Protein AF-0000000087742051 (afdb_homodimer)

Radius of gyration: 23.01 Å; Cα contacts (8 Å, |Δi|>4): 411; chains: 2; bounding box: 34×70×48 Å

Organism: Butyrivibrio fibrisolvens (NCBI:txid831)

Solvent-accessible surface area (backbone atoms only — not comparable to full-atom values): 15550 Å² total; per-residue (Å²): 86,52,38,56,31,61,52,48,47,50,52,49,49,54,50,45,41,68,74,34,57,87,75,46,80,50,36,55,64,55,49,16,54,35,46,51,50,59,46,66,60,43,48,52,50,51,48,33,36,35,75,62,56,54,32,41,73,48,78,90,86,53,28,67,42,73,65,62,61,45,73,76,38,29,48,37,57,53,39,50,38,69,44,60,39,71,93,72,37,51,64,37,70,63,64,69,38,22,69,86,31,76,56,33,62,39,45,59,78,65,39,49,65,57,53,48,50,25,49,46,37,26,47,53,48,26,56,73,39,31,48,38,55,52,51,55,46,48,51,53,51,52,56,67,73,98,84,52,39,56,30,61,53,48,48,49,54,48,49,54,50,46,41,68,73,34,58,88,76,46,80,50,36,57,63,56,50,16,55,35,48,49,52,57,45,67,59,44,47,52,50,50,49,34,35,33,74,62,58,52,31,42,72,47,79,90,85,53,27,67,43,71,65,62,61,44,75,78,37,28,48,38,57,52,39,51,40,67,43,60,40,71,94,73,36,51,64,37,69,64,63,70,38,22,68,88,31,76,57,32,62,39,45,58,78,64,40,50,64,59,53,49,50,25,49,47,37,25,47,55,47,26,56,73,38,30,49,38,54,51,51,55,47,48,52,52,51,51,55,67,73,100

pLDDT: mean 89.53, std 8.47, range [53.12, 98.06]

Nearest PDB structures (foldseek):
  1ylf-assembly1_C  TM=9.253E-01  e=7.939E-10  Bacillus cereus ATCC 14579
  1ylf-assembly1_B  TM=9.065E-01  e=2.028E-09  Bacillus cereus ATCC 14579
  1xd7-assembly1_A-2  TM=8.866E-01  e=3.241E-09  Bacillus subtilis subsp. subtilis str. 168
  2y75-assembly1_E  TM=7.550E-01  e=2.079E-07  Bacillus subtilis
  4chu-assembly1_B  TM=8.657E-01  e=1.928E-06  Escherichia coli K-12

Secondary structure (DSSP, 8-state):
-PBPHHHHHHHHHHHHHHHHTTTS---HHHHHHHHTS-HHHHHHHHHHHHHTTSEEE-TTT--EEESS-GGG-BHHHHHHHHSPPGGG-SBPPPS---TTSHHHHHHHHHHHHHHHHHHHHHHHHHTT-BHHHHHHHHHHHHHHH-/-PBPTHHHHHHHHHHHHHHHTTTS---HHHHHHHHTS-HHHHHHHHHHHHHTTSEEE-TTT--EEESS-GGG-BHHHHHHHHSPPGGG-SBPPPS---TTSHHHHHHHHHHHHHHHHHHHHHHHHHTT-BHHHHHHHHHHHHHHH-

Structure (mmCIF, N/CA/C/O backbone):
data_AF-0000000087742051-model_v1
#
loop_
_entity.id
_entity.type
_entity.pdbx_description
1 polymer 'Rrf2 family transcriptional regulator'
#
loop_
_atom_site.group_PDB
_atom_site.id
_atom_site.type_symbol
_atom_site.label_atom_id
_atom_site.label_alt_id
_atom_site.label_comp_id
_atom_site.label_asym_id
_atom_site.label_entity_id
_atom_site.label_seq_id
_atom_site.pdbx_PDB_ins_code
_atom_site.Cartn_x
_atom_site.Cartn_y
_atom_site.Cartn_z
_atom_site.occupancy
_atom_site.B_iso_or_equiv
_atom_site.auth_seq_id
_atom_site.auth_comp_id
_atom_site.auth_asym_id
_atom_site.auth_atom_id
_atom_site.pdbx_PDB_model_num
ATOM 1 N N . MET A 1 1 ? 4.121 0.448 -7.012 1 54.09 1 MET A N 1
ATOM 2 C CA . MET A 1 1 ? 2.873 0.895 -6.395 1 54.09 1 MET A CA 1
ATOM 3 C C . MET A 1 1 ? 3.146 1.883 -5.266 1 54.09 1 MET A C 1
ATOM 5 O O . MET A 1 1 ? 3.955 1.606 -4.375 1 54.09 1 MET A O 1
ATOM 9 N N . GLN A 1 2 ? 3.404 3.037 -5.559 1 65.81 2 GLN A N 1
ATOM 10 C CA . GLN A 1 2 ? 3.67 3.99 -4.488 1 65.81 2 GLN A CA 1
ATOM 11 C C . GLN A 1 2 ? 2.441 4.852 -4.199 1 65.81 2 GLN A C 1
ATOM 13 O O . GLN A 1 2 ? 1.691 5.195 -5.117 1 65.81 2 GLN A O 1
ATOM 18 N N . ILE A 1 3 ? 2.076 4.836 -2.848 1 71.38 3 ILE A N 1
ATOM 19 C CA . ILE A 1 3 ? 1.083 5.812 -2.422 1 71.38 3 ILE A CA 1
ATOM 20 C C . ILE A 1 3 ? 1.572 7.223 -2.752 1 71.38 3 ILE A C 1
ATOM 22 O O . ILE A 1 3 ? 2.715 7.574 -2.451 1 71.38 3 ILE A O 1
ATOM 26 N N . SER A 1 4 ? 0.738 7.883 -3.449 1 75.06 4 SER A N 1
ATOM 27 C CA . SER A 1 4 ? 1.093 9.203 -3.955 1 75.06 4 SER A CA 1
ATOM 28 C C . SER A 1 4 ? 1.416 10.164 -2.812 1 75.06 4 SER A C 1
ATOM 30 O O . SER A 1 4 ? 1.139 9.867 -1.649 1 75.06 4 SER A O 1
ATOM 32 N N . SER A 1 5 ? 1.974 11.219 -3.107 1 86.94 5 SER A N 1
ATOM 33 C CA . SER A 1 5 ? 2.326 12.234 -2.121 1 86.94 5 SER A CA 1
ATOM 34 C C . SER A 1 5 ? 1.085 12.938 -1.581 1 86.94 5 SER A C 1
ATOM 36 O O . SER A 1 5 ? 1.166 13.703 -0.615 1 86.94 5 SER A O 1
ATOM 38 N N . ARG A 1 6 ? -0.037 12.578 -2.146 1 89.5 6 ARG A N 1
ATOM 39 C CA . ARG A 1 6 ? -1.273 13.227 -1.72 1 89.5 6 ARG A CA 1
ATOM 40 C C . ARG A 1 6 ? -1.578 12.914 -0.259 1 89.5 6 ARG A C 1
ATOM 42 O O . ARG A 1 6 ? -2.096 13.766 0.469 1 89.5 6 ARG A O 1
ATOM 49 N N . PHE A 1 7 ? -1.258 11.727 0.138 1 92.44 7 PHE A N 1
ATOM 50 C CA . PHE A 1 7 ? -1.473 11.328 1.524 1 92.44 7 PHE A CA 1
ATOM 51 C C . PHE A 1 7 ? -0.623 12.172 2.467 1 92.44 7 PHE A C 1
ATOM 53 O O . PHE A 1 7 ? -1.133 12.734 3.439 1 92.44 7 PHE A O 1
ATOM 60 N N . THR A 1 8 ? 0.622 12.359 2.158 1 93.19 8 THR A N 1
ATOM 61 C CA . THR A 1 8 ? 1.517 13.109 3.033 1 93.19 8 THR A CA 1
ATOM 62 C C . THR A 1 8 ? 1.204 14.602 2.973 1 93.19 8 THR A C 1
ATOM 64 O O . THR A 1 8 ? 1.341 15.312 3.973 1 93.19 8 THR A O 1
ATOM 67 N N . VAL A 1 9 ? 0.808 15.062 1.862 1 94.06 9 VAL A N 1
ATOM 68 C CA . VAL A 1 9 ? 0.381 16.453 1.731 1 94.06 9 VAL A CA 1
ATOM 69 C C . VAL A 1 9 ? -0.834 16.703 2.619 1 94.06 9 VAL A C 1
ATOM 71 O O . VAL A 1 9 ? -0.917 17.734 3.289 1 94.06 9 VAL A O 1
ATOM 74 N N . ALA A 1 10 ? -1.701 15.75 2.609 1 95.62 10 ALA A N 1
ATOM 75 C CA . ALA A 1 10 ? -2.883 15.883 3.457 1 95.62 10 ALA A CA 1
ATOM 76 C C . ALA A 1 10 ? -2.494 15.992 4.93 1 95.62 10 ALA A C 1
ATOM 78 O O . ALA A 1 10 ? -3.021 16.844 5.656 1 95.62 10 ALA A O 1
ATOM 79 N N . LEU A 1 11 ? -1.576 15.164 5.305 1 96.31 11 LEU A N 1
ATOM 80 C CA . LEU A 1 11 ? -1.11 15.211 6.688 1 96.31 11 LEU A CA 1
ATOM 81 C C . LEU A 1 11 ? -0.412 16.531 6.977 1 96.31 11 LEU A C 1
ATOM 83 O O . LEU A 1 11 ? -0.57 17.109 8.062 1 96.31 11 LEU A O 1
ATOM 87 N N . HIS A 1 12 ? 0.311 17.047 6.051 1 95.12 12 HIS A N 1
ATOM 88 C CA . HIS A 1 12 ? 0.935 18.359 6.145 1 95.12 12 HIS A CA 1
ATOM 89 C C . HIS A 1 12 ? -0.112 19.453 6.309 1 95.12 12 HIS A C 1
ATOM 91 O O . HIS A 1 12 ? 0.061 20.359 7.121 1 95.12 12 HIS A O 1
ATOM 97 N N . ILE A 1 13 ? -1.124 19.359 5.574 1 94.5 13 ILE A N 1
ATOM 98 C CA . ILE A 1 13 ? -2.215 20.312 5.629 1 94.5 13 ILE A CA 1
ATOM 99 C C . ILE A 1 13 ? -2.807 20.344 7.035 1 94.5 13 ILE A C 1
ATOM 101 O O . ILE A 1 13 ? -2.945 21.422 7.633 1 94.5 13 ILE A O 1
ATOM 105 N N . PHE A 1 14 ? -3.115 19.172 7.598 1 95.88 14 PHE A N 1
ATOM 106 C CA . PHE A 1 14 ? -3.682 19.109 8.938 1 95.88 14 PHE A CA 1
ATOM 107 C C . PHE A 1 14 ? -2.73 19.719 9.961 1 95.88 14 PHE A C 1
ATOM 109 O O . PHE A 1 14 ? -3.16 20.438 10.867 1 95.88 14 PHE A O 1
ATOM 116 N N . THR A 1 15 ? -1.495 19.422 9.812 1 95.31 15 THR A N 1
ATOM 117 C CA . THR A 1 15 ? -0.489 19.938 10.734 1 95.31 15 THR A CA 1
ATOM 118 C C . THR A 1 15 ? -0.409 21.453 10.664 1 95.31 15 THR A C 1
ATOM 120 O O . THR A 1 15 ? -0.364 22.125 11.695 1 95.31 15 THR A O 1
ATOM 123 N N . CYS A 1 16 ? -0.453 21.984 9.445 1 93.56 16 CYS A N 1
ATOM 124 C CA . CYS A 1 16 ? -0.416 23.438 9.25 1 93.56 16 CYS A CA 1
ATOM 125 C C . CYS A 1 16 ? -1.654 24.094 9.836 1 93.56 16 CYS A C 1
ATOM 127 O O . CYS A 1 16 ? -1.547 25.094 10.555 1 93.56 16 CYS A O 1
ATOM 129 N N . VAL A 1 17 ? -2.746 23.547 9.523 1 93.19 17 VAL A N 1
ATOM 130 C CA . VAL A 1 17 ? -4.004 24.109 10 1 93.19 17 VAL A CA 1
ATOM 131 C C . VAL A 1 17 ? -4 24.156 11.531 1 93.19 17 VAL A C 1
ATOM 133 O O . VAL A 1 17 ? -4.332 25.172 12.125 1 93.19 17 VAL A O 1
ATOM 136 N N . ASP A 1 18 ? -3.643 23.062 12.102 1 93.38 18 ASP A N 1
ATOM 137 C CA . ASP A 1 18 ? -3.637 22.984 13.555 1 93.38 18 ASP A CA 1
ATOM 138 C C . ASP A 1 18 ? -2.615 23.953 14.148 1 93.38 18 ASP A C 1
ATOM 140 O O . ASP A 1 18 ? -2.881 24.594 15.172 1 93.38 18 ASP A O 1
ATOM 144 N N . THR A 1 19 ? -1.44 24.062 13.547 1 92.06 19 THR A N 1
ATOM 145 C CA . THR A 1 19 ? -0.334 24.859 14.062 1 92.06 19 THR A CA 1
ATOM 146 C C . THR A 1 19 ? -0.653 26.344 13.969 1 92.06 19 THR A C 1
ATOM 148 O O . THR A 1 19 ? -0.326 27.109 14.875 1 92.06 19 THR A O 1
ATOM 151 N N . PHE A 1 20 ? -1.41 26.734 12.891 1 90.81 20 PHE A N 1
ATOM 152 C CA . PHE A 1 20 ? -1.514 28.156 12.602 1 90.81 20 PHE A CA 1
ATOM 153 C C . PHE A 1 20 ? -2.939 28.641 12.812 1 90.81 20 PHE A C 1
ATOM 155 O O . PHE A 1 20 ? -3.215 29.844 12.688 1 90.81 20 PHE A O 1
ATOM 162 N N . LYS A 1 21 ? -3.844 27.781 13.148 1 85.81 21 LYS A N 1
ATOM 163 C CA . LYS A 1 21 ? -5.266 28.109 13.203 1 85.81 21 LYS A CA 1
ATOM 164 C C . LYS A 1 21 ? -5.52 29.312 14.094 1 85.81 21 LYS A C 1
ATOM 166 O O . LYS A 1 21 ? -6.465 30.078 13.867 1 85.81 21 LYS A O 1
ATOM 171 N N . ASP A 1 22 ? -4.715 29.469 15.133 1 85.75 22 ASP A N 1
ATOM 172 C CA . ASP A 1 22 ? -4.957 30.531 16.094 1 85.75 22 ASP A CA 1
ATOM 173 C C . ASP A 1 22 ? -4.215 31.812 15.703 1 85.75 22 ASP A C 1
ATOM 175 O O . ASP A 1 22 ? -4.426 32.875 16.297 1 85.75 22 ASP A O 1
ATOM 179 N N . GLU A 1 23 ? -3.338 31.719 14.75 1 86.69 23 GLU A N 1
ATOM 180 C CA . GLU A 1 23 ? -2.514 32.844 14.367 1 86.69 23 GLU A CA 1
ATOM 181 C C . GLU A 1 23 ? -3.082 33.562 13.133 1 86.69 23 GLU A C 1
ATOM 183 O O . GLU A 1 23 ? -3.137 34.781 13.086 1 86.69 23 GLU A O 1
ATOM 188 N N . HIS A 1 24 ? -3.4 32.906 12.141 1 81.69 24 HIS A N 1
ATOM 189 C CA . HIS A 1 24 ? -3.965 33.5 10.922 1 81.69 24 HIS A CA 1
ATOM 190 C C . HIS A 1 24 ? -4.852 32.5 10.195 1 81.69 24 HIS A C 1
ATOM 192 O O . HIS A 1 24 ? -4.852 31.297 10.531 1 81.69 24 HIS A O 1
ATOM 198 N N . LYS A 1 25 ? -5.57 33.062 9.266 1 83.75 25 LYS A N 1
ATOM 1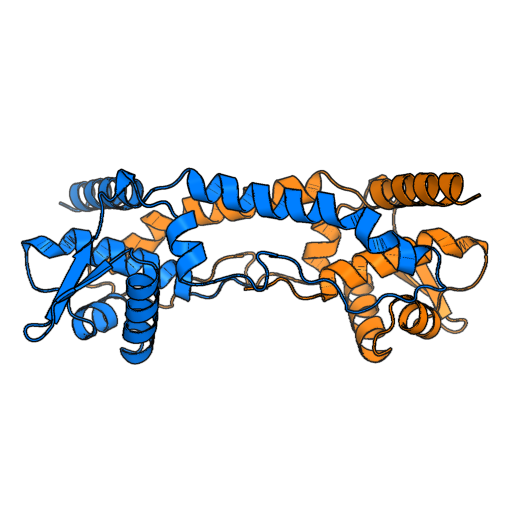99 C CA . LYS A 1 25 ? -6.41 32.25 8.406 1 83.75 25 LYS A CA 1
ATOM 200 C C . LYS A 1 25 ? -5.559 31.375 7.469 1 83.75 25 LYS A C 1
ATOM 202 O O . LYS A 1 25 ? -4.715 31.906 6.738 1 83.75 25 LYS A O 1
ATOM 207 N N . VAL A 1 26 ? -5.797 30.109 7.566 1 88.38 26 VAL A N 1
ATOM 208 C CA . VAL A 1 26 ? -5.043 29.203 6.707 1 88.38 26 VAL A CA 1
ATOM 209 C C . VAL A 1 26 ? -5.773 29.016 5.379 1 88.38 26 VAL A C 1
ATOM 211 O O . VAL A 1 26 ? -6.848 28.406 5.332 1 88.38 26 VAL A O 1
ATOM 214 N N . THR A 1 27 ? -5.234 29.594 4.324 1 87.06 27 THR A N 1
ATOM 215 C CA . THR A 1 27 ? -5.816 29.531 2.986 1 87.06 27 THR A CA 1
ATOM 216 C C . THR A 1 27 ? -5.098 28.5 2.131 1 87.06 27 THR A C 1
ATOM 218 O O . THR A 1 27 ? -4.031 28 2.504 1 87.06 27 THR A O 1
ATOM 221 N N . SER A 1 28 ? -5.797 28.172 0.94 1 88.38 28 SER A N 1
ATOM 222 C CA . SER A 1 28 ? -5.164 27.25 -0.006 1 88.38 28 SER A CA 1
ATOM 223 C C . SER A 1 28 ? -3.828 27.797 -0.493 1 88.38 28 SER A C 1
ATOM 225 O O . SER A 1 28 ? -2.879 27.031 -0.701 1 88.38 28 SER A O 1
ATOM 227 N N . ASP A 1 29 ? -3.732 29.109 -0.606 1 88.25 29 ASP A N 1
ATOM 228 C CA . ASP A 1 29 ? -2.498 29.734 -1.063 1 88.25 29 ASP A CA 1
ATOM 229 C C . ASP A 1 29 ? -1.397 29.625 -0.011 1 88.25 29 ASP A C 1
ATOM 231 O O . ASP A 1 29 ? -0.24 29.359 -0.342 1 88.25 29 ASP A O 1
ATOM 235 N N . PHE A 1 30 ? -1.758 29.891 1.198 1 88.62 30 PHE A N 1
ATOM 236 C CA . PHE A 1 30 ? -0.799 29.719 2.283 1 88.62 30 PHE A CA 1
ATOM 237 C C . PHE A 1 30 ? -0.276 28.297 2.338 1 88.62 30 PHE A C 1
ATOM 239 O O . PHE A 1 30 ? 0.932 28.078 2.443 1 88.62 30 PHE A O 1
ATOM 246 N N . LEU A 1 31 ? -1.175 27.375 2.262 1 92.5 31 LEU A N 1
ATOM 247 C CA . LEU A 1 31 ? -0.823 25.953 2.312 1 92.5 31 LEU A CA 1
ATOM 248 C C . LEU A 1 31 ? 0.079 25.578 1.142 1 92.5 31 LEU A C 1
ATOM 250 O O . LEU A 1 31 ? 1.053 24.844 1.314 1 92.5 31 LEU A O 1
ATOM 254 N N . ALA A 1 32 ? -0.28 26.078 -0.048 1 92.12 32 ALA A N 1
ATOM 255 C CA . ALA A 1 32 ? 0.528 25.797 -1.23 1 92.12 32 ALA A CA 1
ATOM 256 C C . ALA A 1 32 ? 1.957 26.297 -1.055 1 92.12 32 ALA A C 1
ATOM 258 O O . ALA A 1 32 ? 2.914 25.625 -1.444 1 92.12 32 ALA A O 1
ATOM 259 N N . ALA A 1 33 ? 2.102 27.422 -0.431 1 88.31 33 ALA A N 1
ATOM 260 C CA . ALA A 1 33 ? 3.418 28 -0.176 1 88.31 33 ALA A CA 1
ATOM 261 C C . ALA A 1 33 ? 4.184 27.203 0.867 1 88.31 33 ALA A C 1
ATOM 263 O O . ALA A 1 33 ? 5.375 26.938 0.707 1 88.31 33 ALA A O 1
ATOM 264 N N . SER A 1 34 ? 3.48 26.844 1.923 1 89 34 SER A N 1
ATOM 265 C CA . SER A 1 34 ? 4.098 26.062 2.988 1 89 34 SER A CA 1
ATOM 266 C C . SER A 1 34 ? 4.566 24.703 2.477 1 89 34 SER A C 1
ATOM 268 O O . SER A 1 34 ? 5.68 24.266 2.777 1 89 34 SER A O 1
ATOM 270 N N . ILE A 1 35 ? 3.799 24.047 1.688 1 89.88 35 ILE A N 1
ATOM 271 C CA . ILE A 1 35 ? 4.051 22.688 1.192 1 89.88 35 ILE A CA 1
ATOM 272 C C . ILE A 1 35 ? 4.887 22.75 -0.085 1 89.88 35 ILE A C 1
ATOM 274 O O . ILE A 1 35 ? 5.539 21.781 -0.46 1 89.88 35 ILE A O 1
ATOM 278 N N . ASN A 1 36 ? 4.93 23.906 -0.705 1 87.75 36 ASN A N 1
ATOM 279 C CA . ASN A 1 36 ? 5.66 24.141 -1.946 1 87.75 36 ASN A CA 1
ATOM 280 C C . ASN A 1 36 ? 5.125 23.266 -3.084 1 87.75 36 ASN A C 1
ATOM 282 O O . ASN A 1 36 ? 5.887 22.547 -3.729 1 87.75 36 ASN A O 1
ATOM 286 N N . THR A 1 37 ? 3.809 23.328 -3.256 1 89.31 37 THR A N 1
ATOM 287 C CA . THR A 1 37 ? 3.135 22.578 -4.309 1 89.31 37 THR A CA 1
ATOM 288 C C . THR A 1 37 ? 2.1 23.438 -5.016 1 89.31 37 THR A C 1
ATOM 290 O O . THR A 1 37 ? 1.874 24.594 -4.625 1 89.31 37 THR A O 1
ATOM 293 N N . ASN A 1 38 ? 1.611 23.016 -6.121 1 88.88 38 ASN A N 1
ATOM 294 C CA . ASN A 1 38 ? 0.605 23.719 -6.914 1 88.88 38 ASN A CA 1
ATOM 295 C C . ASN A 1 38 ? -0.691 23.906 -6.129 1 88.88 38 ASN A C 1
ATOM 297 O O . ASN A 1 38 ? -1.239 22.938 -5.586 1 88.88 38 ASN A O 1
ATOM 301 N N . PRO A 1 39 ? -1.162 25.172 -6.066 1 91.88 39 PRO A N 1
ATOM 302 C CA . PRO A 1 39 ? -2.404 25.422 -5.336 1 91.88 39 PRO A CA 1
ATOM 303 C C . PRO A 1 39 ? -3.562 24.547 -5.809 1 91.88 39 PRO A C 1
ATOM 305 O O . PRO A 1 39 ? -4.465 24.25 -5.031 1 91.88 39 PRO A O 1
ATOM 308 N N . VAL A 1 40 ? -3.504 24.188 -7.039 1 92.81 40 VAL A N 1
ATOM 309 C CA . VAL A 1 40 ? -4.562 23.344 -7.574 1 92.81 40 VAL A CA 1
ATOM 310 C C . VAL A 1 40 ? -4.566 22 -6.852 1 92.81 40 VAL A C 1
ATOM 312 O O . VAL A 1 40 ? -5.625 21.453 -6.523 1 92.81 40 VAL A O 1
ATOM 315 N N . ILE A 1 41 ? -3.436 21.422 -6.547 1 91.88 41 ILE A N 1
ATOM 316 C CA . ILE A 1 41 ? -3.307 20.141 -5.836 1 91.88 41 ILE A CA 1
ATOM 317 C C . ILE A 1 41 ? -3.857 20.297 -4.418 1 91.88 41 ILE A C 1
ATOM 319 O O . ILE A 1 41 ? -4.57 19.406 -3.932 1 91.88 41 ILE A O 1
ATOM 323 N N . ILE A 1 42 ? -3.562 21.422 -3.834 1 93.5 42 ILE A N 1
ATOM 324 C CA . ILE A 1 42 ? -4.027 21.688 -2.479 1 93.5 42 ILE A CA 1
ATOM 325 C C . ILE A 1 42 ? -5.555 21.75 -2.459 1 93.5 42 ILE A C 1
ATOM 327 O O . ILE A 1 42 ? -6.195 21.125 -1.607 1 93.5 42 ILE A O 1
ATOM 331 N N . ARG A 1 43 ? -6.109 22.406 -3.389 1 93.25 43 ARG A N 1
ATOM 332 C CA . ARG A 1 43 ? -7.559 22.562 -3.428 1 93.25 43 ARG A CA 1
ATOM 333 C C . ARG A 1 43 ? -8.258 21.234 -3.658 1 93.25 43 ARG A C 1
ATOM 335 O O . ARG A 1 43 ? -9.312 20.969 -3.076 1 93.25 43 ARG A O 1
ATOM 342 N N . LYS A 1 44 ? -7.656 20.422 -4.473 1 94.31 44 LYS A N 1
ATOM 343 C CA . LYS A 1 44 ? -8.211 19.078 -4.707 1 94.31 44 LYS A CA 1
ATOM 344 C C . LYS A 1 44 ? -8.211 18.25 -3.422 1 94.31 44 LYS A C 1
ATOM 346 O O . LYS A 1 44 ? -9.203 17.594 -3.105 1 94.31 44 LYS A O 1
ATOM 351 N N . ILE A 1 45 ? -7.117 18.328 -2.762 1 95.06 45 ILE A N 1
ATOM 352 C CA . ILE A 1 45 ? -6.988 17.578 -1.521 1 95.06 45 ILE A CA 1
ATOM 353 C C . ILE A 1 45 ? -7.965 18.125 -0.482 1 95.06 45 ILE A C 1
ATOM 355 O O . ILE A 1 45 ? -8.625 17.359 0.221 1 95.06 45 ILE A O 1
ATOM 359 N N . LEU A 1 46 ? -8.07 19.438 -0.433 1 94.88 46 LEU A N 1
ATOM 360 C CA . LEU A 1 46 ? -9.008 20.062 0.499 1 94.88 46 LEU A CA 1
ATOM 361 C C . LEU A 1 46 ? -10.438 19.641 0.186 1 94.88 46 LEU A C 1
ATOM 363 O O . LEU A 1 46 ? -11.227 19.359 1.097 1 94.88 46 LEU A O 1
ATOM 367 N N . THR A 1 47 ? -10.734 19.562 -1.063 1 95.06 47 THR A N 1
ATOM 368 C CA . THR A 1 47 ? -12.055 19.125 -1.482 1 95.06 47 THR A CA 1
ATOM 369 C C . THR A 1 47 ? -12.312 17.688 -1.039 1 95.06 47 THR A C 1
ATOM 371 O O . THR A 1 47 ? -13.391 17.359 -0.52 1 95.06 47 THR A O 1
ATOM 374 N N . GLN A 1 48 ? -11.359 16.859 -1.174 1 95.5 48 GLN A N 1
ATOM 375 C CA . GLN A 1 48 ? -11.484 15.469 -0.77 1 95.5 48 GLN A CA 1
ATOM 376 C C . GLN A 1 48 ? -11.672 15.344 0.74 1 95.5 48 GLN A C 1
ATOM 378 O O . GLN A 1 48 ? -12.516 14.57 1.206 1 95.5 48 GLN A O 1
ATOM 383 N N . LEU A 1 49 ? -10.898 16.078 1.45 1 96.56 49 LEU A N 1
ATOM 384 C CA . LEU A 1 49 ? -10.992 16.047 2.906 1 96.56 49 LEU A CA 1
ATOM 385 C C . LEU A 1 49 ? -12.352 16.547 3.377 1 96.56 49 LEU A C 1
ATOM 387 O O . LEU A 1 49 ? -12.922 16.016 4.324 1 96.56 49 LEU A O 1
ATOM 391 N N . LYS A 1 50 ? -12.828 17.562 2.709 1 95.62 50 LYS A N 1
ATOM 392 C CA . LYS A 1 50 ? -14.148 18.109 3.021 1 95.62 50 LYS A CA 1
ATOM 393 C C . LYS A 1 50 ? -15.25 17.078 2.74 1 95.62 50 LYS A C 1
ATOM 395 O O . LYS A 1 50 ? -16.125 16.859 3.58 1 95.62 50 LYS A O 1
ATOM 400 N N . ASN A 1 51 ? -15.164 16.469 1.608 1 95.44 51 ASN A N 1
ATOM 401 C CA . ASN A 1 51 ? -16.156 15.477 1.218 1 95.44 51 ASN A CA 1
ATOM 402 C C . ASN A 1 51 ? -16.172 14.289 2.18 1 95.44 51 ASN A C 1
ATOM 404 O O . ASN A 1 51 ? -17.219 13.68 2.404 1 95.44 51 ASN A O 1
ATOM 408 N N . ALA A 1 52 ? -15.023 14.039 2.748 1 95.69 52 ALA A N 1
ATOM 409 C CA . ALA A 1 52 ? -14.898 12.93 3.697 1 95.69 52 ALA A CA 1
ATOM 410 C C . ALA A 1 52 ? -15.367 13.344 5.09 1 95.69 52 ALA A C 1
ATOM 412 O O . ALA A 1 52 ? -15.383 12.531 6.016 1 95.69 52 ALA A O 1
ATOM 413 N N . GLY A 1 53 ? -15.672 14.586 5.262 1 95.94 53 GLY A N 1
ATOM 414 C CA . GLY A 1 53 ? -16.172 15.086 6.531 1 95.94 53 GLY A CA 1
ATOM 415 C C . GLY A 1 53 ? -15.078 15.336 7.551 1 95.94 53 GLY A C 1
ATOM 416 O O . GLY A 1 53 ? -15.344 15.367 8.758 1 95.94 53 GLY A O 1
ATOM 417 N N . LEU A 1 54 ? -13.883 15.492 7.105 1 96.75 54 LEU A N 1
ATOM 418 C CA . LEU A 1 54 ? -12.766 15.68 8.031 1 96.75 54 LEU A CA 1
ATOM 419 C C . LEU A 1 54 ? -12.508 17.156 8.289 1 96.75 54 LEU A C 1
ATOM 421 O O . LEU A 1 54 ? -11.992 17.531 9.344 1 96.75 54 LEU A O 1
ATOM 425 N N . ILE A 1 55 ? -12.867 18 7.309 1 95.31 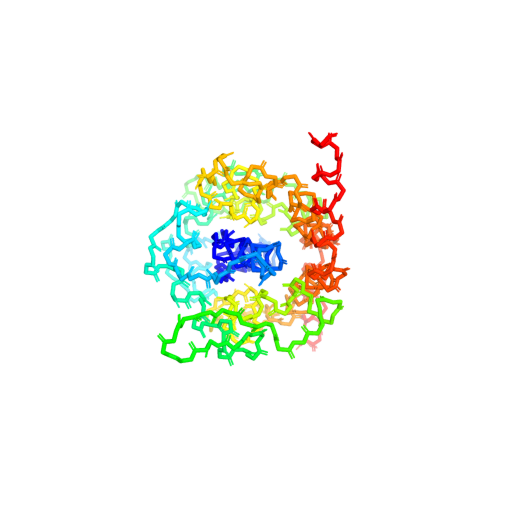55 ILE A N 1
ATOM 426 C CA . ILE A 1 55 ? -12.703 19.438 7.469 1 95.31 55 ILE A CA 1
ATOM 427 C C . ILE A 1 55 ? -13.93 20.156 6.91 1 95.31 55 ILE A C 1
ATOM 429 O O . ILE A 1 55 ? -14.734 19.562 6.191 1 95.31 55 ILE A O 1
ATOM 433 N N . ASN A 1 56 ? -14.055 21.344 7.324 1 92.25 56 ASN A N 1
ATOM 434 C CA . ASN A 1 56 ? -14.984 22.297 6.719 1 92.25 56 ASN A CA 1
ATOM 435 C C . ASN A 1 56 ? -14.258 23.516 6.164 1 92.25 56 ASN A C 1
ATOM 437 O O . ASN A 1 56 ? -13.219 23.922 6.691 1 92.25 56 ASN A O 1
ATOM 441 N N . VAL A 1 57 ? -14.742 23.953 5.039 1 83.5 57 VAL A N 1
ATOM 442 C CA . VAL A 1 57 ? -14.188 25.172 4.461 1 83.5 57 VAL A CA 1
ATOM 443 C C . VAL A 1 57 ? -15.164 26.328 4.652 1 83.5 57 VAL A C 1
ATOM 445 O O . VAL A 1 57 ? -16.359 26.188 4.383 1 83.5 57 VAL A O 1
ATOM 448 N N . ILE A 1 58 ? -14.656 27.391 5.344 1 76.81 58 ILE A N 1
ATOM 449 C CA . ILE A 1 58 ? -15.492 28.562 5.578 1 76.81 58 ILE A CA 1
ATOM 450 C C . ILE A 1 58 ? -15.625 29.375 4.289 1 76.81 58 ILE A C 1
ATOM 452 O O . ILE A 1 58 ? -14.617 29.734 3.672 1 76.81 58 ILE A O 1
ATOM 456 N N . ARG A 1 59 ? -16.891 29.516 3.824 1 72.5 59 ARG A N 1
ATOM 457 C CA . ARG A 1 59 ? -17.188 30.266 2.613 1 72.5 59 ARG A CA 1
ATOM 458 C C . ARG A 1 59 ? -16.859 31.75 2.797 1 72.5 59 ARG A C 1
ATOM 460 O O . ARG A 1 59 ? -17.094 32.312 3.871 1 72.5 59 ARG A O 1
ATOM 467 N N . GLY A 1 60 ? -16.406 32.438 1.722 1 64.56 60 GLY A N 1
ATOM 468 C CA . GLY A 1 60 ? -16.156 33.875 1.728 1 64.56 60 GLY A CA 1
ATOM 469 C C . GLY A 1 60 ? -14.742 34.25 2.143 1 64.56 60 GLY A C 1
ATOM 470 O O . GLY A 1 60 ? -13.875 34.469 1.292 1 64.56 60 GLY A O 1
ATOM 471 N N . THR A 1 61 ? -14.586 34.375 3.549 1 61.16 61 THR A N 1
ATOM 472 C CA . THR A 1 61 ? -13.312 34.844 4.078 1 61.16 61 THR A CA 1
ATOM 473 C C . THR A 1 61 ? -12.227 33.781 3.93 1 61.16 61 THR A C 1
ATOM 475 O O . THR A 1 61 ? -11.039 34.094 3.994 1 61.16 61 THR A O 1
ATOM 478 N N . GLY A 1 62 ? -12.477 32.562 3.486 1 64.88 62 GLY A N 1
ATOM 479 C CA . GLY A 1 62 ? -11.469 31.531 3.402 1 64.88 62 GLY A CA 1
ATOM 480 C C . GLY A 1 62 ? -11.102 30.938 4.754 1 64.88 62 GLY A C 1
ATOM 481 O O . GLY A 1 62 ? -11.57 31.422 5.789 1 64.88 62 GLY A O 1
ATOM 482 N N . GLY A 1 63 ? -10.727 29.734 4.953 1 83.44 63 GLY A N 1
ATOM 483 C CA . GLY A 1 63 ? -10.305 29.094 6.191 1 83.44 63 GLY A CA 1
ATOM 484 C C . GLY A 1 63 ? -10.711 27.641 6.289 1 83.44 63 GLY A C 1
ATOM 485 O O . GLY A 1 63 ? -11.688 27.219 5.66 1 83.44 63 GLY A O 1
ATOM 486 N N . ILE A 1 64 ? -9.844 26.922 6.91 1 88.44 64 ILE A N 1
ATOM 487 C CA . ILE A 1 64 ? -10.062 25.484 7.098 1 88.44 64 ILE A CA 1
ATOM 488 C C . ILE A 1 64 ? -10.289 25.188 8.578 1 88.44 64 ILE A C 1
ATOM 490 O O . ILE A 1 64 ? -9.555 25.688 9.438 1 88.44 64 ILE A O 1
ATOM 494 N N . GLU A 1 65 ? -11.422 24.562 8.836 1 88.31 65 GLU A N 1
ATOM 495 C CA . GLU A 1 65 ? -11.742 24.141 10.195 1 88.31 65 GLU A CA 1
ATOM 496 C C . GLU A 1 65 ? -11.859 22.625 10.297 1 88.31 65 GLU A C 1
ATOM 498 O O . GLU A 1 65 ? -12.43 21.984 9.414 1 88.31 65 GLU A O 1
ATOM 503 N N . LEU A 1 66 ? -11.297 22.094 11.414 1 90.75 66 LEU A N 1
ATOM 504 C CA . LEU A 1 66 ? -11.414 20.656 11.664 1 90.75 66 LEU A CA 1
ATOM 505 C C . LEU A 1 66 ? -12.812 20.312 12.164 1 90.75 66 LEU A C 1
ATOM 507 O O . LEU A 1 66 ? -13.398 21.047 12.953 1 90.75 66 LEU A O 1
ATOM 511 N N . THR A 1 67 ? -13.344 19.156 11.742 1 92 67 THR A N 1
ATOM 512 C CA . THR A 1 67 ? -14.719 18.781 12.078 1 92 67 THR A CA 1
ATOM 513 C C . THR A 1 67 ? -14.773 18.031 13.398 1 92 67 THR A C 1
ATOM 515 O O . THR A 1 67 ? -15.844 17.891 14 1 92 67 THR A O 1
ATOM 518 N N . ARG A 1 68 ? -13.672 17.5 13.797 1 92.75 68 ARG A N 1
ATOM 519 C CA . ARG A 1 68 ? -13.594 16.766 15.055 1 92.75 68 ARG A CA 1
ATOM 520 C C . ARG A 1 68 ? -12.211 16.922 15.688 1 92.75 68 ARG A C 1
ATOM 522 O O . ARG A 1 68 ? -11.312 17.516 15.102 1 92.75 68 ARG A O 1
ATOM 529 N N . ASP A 1 69 ? -12.203 16.359 16.953 1 95.31 69 ASP A N 1
ATOM 530 C CA . ASP A 1 69 ? -10.938 16.438 17.672 1 95.31 69 ASP A CA 1
ATOM 531 C C . ASP A 1 69 ? -9.828 15.672 16.953 1 95.31 69 ASP A C 1
ATOM 533 O O . ASP A 1 69 ? -10.078 14.609 16.375 1 95.31 69 ASP A O 1
ATOM 537 N N . LEU A 1 70 ? -8.594 16.203 17 1 96.44 70 LEU A N 1
ATOM 538 C CA . LEU A 1 70 ? -7.441 15.602 16.328 1 96.44 70 LEU A CA 1
ATOM 539 C C . LEU A 1 70 ? -7.227 14.172 16.797 1 96.44 70 LEU A C 1
ATOM 541 O O . LEU A 1 70 ? -6.77 13.32 16.031 1 96.44 70 LEU A O 1
ATOM 545 N N . LYS A 1 71 ? -7.59 13.852 18.078 1 97.19 71 LYS A N 1
ATOM 546 C CA . LYS A 1 71 ? -7.379 12.523 18.656 1 97.19 71 LYS A CA 1
ATOM 547 C C . LYS A 1 71 ? -8.32 11.5 18.047 1 97.19 71 LYS A C 1
ATOM 549 O O . LYS A 1 71 ? -8.102 10.297 18.156 1 97.19 71 LYS A O 1
ATOM 554 N N . ASP A 1 72 ? -9.367 12.031 17.406 1 97.38 72 ASP A N 1
ATOM 555 C CA . ASP A 1 72 ? -10.391 11.148 16.859 1 97.38 72 ASP A CA 1
ATOM 556 C C . ASP A 1 72 ? -10.172 10.922 15.367 1 97.38 72 ASP A C 1
ATOM 558 O O . ASP A 1 72 ? -10.969 10.234 14.711 1 97.38 72 ASP A O 1
ATOM 562 N N . ILE A 1 73 ? -9.227 11.508 14.727 1 97.5 73 ILE A N 1
ATOM 563 C CA . ILE A 1 73 ? -8.906 11.336 13.312 1 97.5 73 ILE A CA 1
ATOM 564 C C . ILE A 1 73 ? -7.594 10.578 13.172 1 97.5 73 ILE A C 1
ATOM 566 O O . ILE A 1 73 ? -6.535 11.07 13.578 1 97.5 73 ILE A O 1
ATOM 570 N N . THR A 1 74 ? -7.668 9.391 12.562 1 98.06 74 THR A N 1
ATOM 571 C CA . THR A 1 74 ? -6.48 8.562 12.414 1 98.06 74 THR A CA 1
ATOM 572 C C . THR A 1 74 ? -5.852 8.758 11.039 1 98.06 74 THR A C 1
ATOM 574 O O . THR A 1 74 ? -6.461 9.367 10.156 1 98.06 74 THR A O 1
ATOM 577 N N . PHE A 1 75 ? -4.594 8.266 10.914 1 97.5 75 PHE A N 1
ATOM 578 C CA . PHE A 1 75 ? -3.959 8.242 9.602 1 97.5 75 PHE A CA 1
ATOM 579 C C . PHE A 1 75 ? -4.801 7.457 8.602 1 97.5 75 PHE A C 1
ATOM 581 O O . PHE A 1 75 ? -4.848 7.793 7.418 1 97.5 75 PHE A O 1
ATOM 588 N N . TYR A 1 76 ? -5.492 6.453 9.148 1 96.62 76 TYR A N 1
ATOM 589 C CA . TYR A 1 76 ? -6.352 5.637 8.305 1 96.62 76 TYR A CA 1
ATOM 590 C C . TYR A 1 76 ? -7.508 6.461 7.742 1 96.62 76 TYR A C 1
ATOM 592 O O . TYR A 1 76 ? -7.859 6.328 6.566 1 96.62 76 TYR A O 1
ATOM 600 N N . ASP A 1 77 ? -8.094 7.305 8.57 1 96.38 77 ASP A N 1
ATOM 601 C CA . ASP A 1 77 ? -9.172 8.172 8.125 1 96.38 77 ASP A CA 1
ATOM 602 C C . ASP A 1 77 ? -8.711 9.078 6.977 1 96.38 77 ASP A C 1
ATOM 604 O O . ASP A 1 77 ? -9.438 9.258 5.992 1 96.38 77 ASP A O 1
ATOM 608 N N . VAL A 1 78 ? -7.543 9.641 7.133 1 96.31 78 VAL A N 1
ATOM 609 C CA . VAL A 1 78 ? -6.988 10.531 6.125 1 96.31 78 VAL A CA 1
ATOM 610 C C . VAL A 1 78 ? -6.676 9.75 4.852 1 96.31 78 VAL A C 1
ATOM 612 O O . VAL A 1 78 ? -6.992 10.195 3.746 1 96.31 78 VAL A O 1
ATOM 615 N N . TYR A 1 79 ? -6.129 8.555 5.043 1 93.88 79 TYR A N 1
ATOM 616 C CA . TYR A 1 79 ? -5.789 7.676 3.93 1 93.88 79 TYR A CA 1
ATOM 617 C C . TYR A 1 79 ? -7.027 7.332 3.111 1 93.88 79 TYR A C 1
ATOM 619 O O . TYR A 1 79 ? -7.008 7.414 1.88 1 93.88 79 TYR A O 1
ATOM 627 N N . GLN A 1 80 ? -8.094 7.02 3.74 1 93.31 80 GLN A N 1
ATOM 628 C CA . GLN A 1 80 ? -9.336 6.656 3.068 1 93.31 80 GLN A CA 1
ATOM 629 C C . GLN A 1 80 ? -9.922 7.844 2.305 1 93.31 80 GLN A C 1
ATOM 631 O O . GLN A 1 80 ? -10.508 7.676 1.235 1 93.31 80 GLN A O 1
ATOM 636 N N . ALA A 1 81 ? -9.711 8.961 2.879 1 94.19 81 ALA A N 1
ATOM 637 C CA . ALA A 1 81 ? -10.25 10.172 2.26 1 94.19 81 ALA A CA 1
ATOM 638 C C . ALA A 1 81 ? -9.492 10.516 0.979 1 94.19 81 ALA A C 1
ATOM 640 O O . ALA A 1 81 ? -10.094 10.977 0.003 1 94.19 81 ALA A O 1
ATOM 641 N N . ILE A 1 82 ? -8.219 10.328 0.94 1 91.75 82 ILE A N 1
ATOM 642 C CA . ILE A 1 82 ? -7.352 10.797 -0.131 1 91.75 82 ILE A CA 1
ATOM 643 C C . ILE A 1 82 ? -7.207 9.711 -1.196 1 91.75 82 ILE A C 1
ATOM 645 O O . ILE A 1 82 ? -7.109 10.016 -2.389 1 91.75 82 ILE A O 1
ATOM 649 N N . GLU A 1 83 ? -7.016 8.508 -0.728 1 80.94 83 GLU A N 1
ATOM 650 C CA . GLU A 1 83 ? -6.766 7.383 -1.63 1 80.94 83 GLU A CA 1
ATOM 651 C C . GLU A 1 83 ? -7.844 6.312 -1.491 1 80.94 83 GLU A C 1
ATOM 653 O O . GLU A 1 83 ? -7.555 5.18 -1.095 1 80.94 83 GLU A O 1
ATOM 658 N N . PRO A 1 84 ? -8.984 6.684 -1.906 1 75.5 84 PRO A N 1
ATOM 659 C CA . PRO A 1 84 ? -10.008 5.641 -1.797 1 75.5 84 PRO A CA 1
ATOM 660 C C . PRO A 1 84 ? -9.727 4.438 -2.697 1 75.5 84 PRO A C 1
ATOM 662 O O . PRO A 1 84 ? -9.312 4.609 -3.848 1 75.5 84 PRO A O 1
ATOM 665 N N . LEU A 1 85 ? -9.516 3.316 -2.1 1 74.38 85 LEU A N 1
ATOM 666 C CA . LEU A 1 85 ? -9.273 2.096 -2.857 1 74.38 85 LEU A CA 1
ATOM 667 C C . LEU A 1 85 ? -10.523 1.677 -3.629 1 74.38 85 LEU A C 1
ATOM 669 O O . LEU A 1 85 ? -11.641 1.777 -3.113 1 74.38 85 LEU A O 1
ATOM 673 N N . GLU A 1 86 ? -10.227 1.361 -4.871 1 71 86 GLU A N 1
ATOM 674 C CA . GLU A 1 86 ? -11.32 0.779 -5.633 1 71 86 GLU A CA 1
ATOM 675 C C . GLU A 1 86 ? -11.844 -0.495 -4.973 1 71 86 GLU A C 1
ATOM 677 O O . GLU A 1 86 ? -11.078 -1.436 -4.742 1 71 86 GLU A O 1
ATOM 682 N N . ASP A 1 87 ? -13.07 -0.535 -4.539 1 74.81 87 ASP A N 1
ATOM 683 C CA . ASP A 1 87 ? -13.766 -1.665 -3.93 1 74.81 87 ASP A CA 1
ATOM 684 C C . ASP A 1 87 ? -13.164 -2.006 -2.566 1 74.81 87 ASP A C 1
ATOM 686 O O . ASP A 1 87 ? -13.359 -3.109 -2.055 1 74.81 87 ASP A O 1
ATOM 690 N N . GLY A 1 88 ? -12.289 -1.177 -2.129 1 78.25 88 GLY A N 1
ATOM 691 C CA . GLY A 1 88 ? -11.734 -1.357 -0.797 1 78.25 88 GLY A CA 1
ATOM 692 C C . GLY A 1 88 ? -10.539 -2.293 -0.771 1 78.25 88 GLY A C 1
ATOM 693 O O . GLY A 1 88 ? -10.055 -2.654 0.301 1 78.25 88 GLY A O 1
ATOM 694 N N . ASN A 1 89 ? -10.055 -2.621 -1.99 1 84.12 89 ASN A N 1
ATOM 695 C CA . ASN A 1 89 ? -8.969 -3.592 -2.049 1 84.12 89 ASN A CA 1
ATOM 696 C C . ASN A 1 89 ? -7.656 -2.939 -2.465 1 84.12 89 ASN A C 1
ATOM 698 O O . ASN A 1 89 ? -7.602 -2.229 -3.471 1 84.12 89 ASN A O 1
ATOM 702 N N . LEU A 1 90 ? -6.691 -3.162 -1.641 1 84.31 90 LEU A N 1
ATOM 703 C CA . LEU A 1 90 ? -5.359 -2.65 -1.942 1 84.31 90 LEU A CA 1
ATOM 704 C C . LEU A 1 90 ? -4.762 -3.367 -3.148 1 84.31 90 LEU A C 1
ATOM 706 O O . LEU A 1 90 ? -4.094 -2.746 -3.979 1 84.31 90 LEU A O 1
ATOM 710 N N . PHE A 1 91 ? -5.09 -4.668 -3.191 1 85.69 91 PHE A N 1
ATOM 711 C CA . PHE A 1 91 ? -4.539 -5.492 -4.262 1 85.69 91 PHE A CA 1
ATOM 712 C C . PHE A 1 91 ? -5.57 -5.727 -5.355 1 85.69 91 PHE A C 1
ATOM 714 O O . PHE A 1 91 ? -6.711 -6.102 -5.07 1 85.69 91 PHE A O 1
ATOM 721 N N . ARG A 1 92 ? -5.156 -5.551 -6.512 1 81.88 92 ARG A N 1
ATOM 722 C CA . ARG A 1 92 ? -6.023 -5.867 -7.641 1 81.88 92 ARG A CA 1
ATOM 723 C C . ARG A 1 92 ? -5.816 -7.305 -8.102 1 81.88 92 ARG A C 1
ATOM 725 O O . ARG A 1 92 ? -4.695 -7.816 -8.07 1 81.88 92 ARG A O 1
ATOM 732 N N . PHE A 1 93 ? -6.906 -7.82 -8.406 1 80.38 93 PHE A N 1
ATOM 733 C CA . PHE A 1 93 ? -6.836 -9.141 -9.023 1 80.38 93 PHE A CA 1
ATOM 734 C C . PHE A 1 93 ? -6.945 -9.031 -10.539 1 80.38 93 PHE A C 1
ATOM 736 O O . PHE A 1 93 ? -7.672 -8.18 -11.055 1 80.38 93 PHE A O 1
ATOM 743 N N . HIS A 1 94 ? -6.129 -9.844 -11.195 1 76.88 94 HIS A N 1
ATOM 744 C CA . HIS A 1 94 ? -6.316 -9.945 -12.641 1 76.88 94 HIS A CA 1
ATOM 745 C C . HIS A 1 94 ? -7.703 -10.477 -12.984 1 76.88 94 HIS A C 1
ATOM 747 O O . HIS A 1 94 ? -8.266 -11.281 -12.234 1 76.88 94 HIS A O 1
ATOM 753 N N . GLU A 1 95 ? -8.195 -9.945 -13.984 1 71.62 95 GLU A N 1
ATOM 754 C CA . GLU A 1 95 ? -9.586 -10.188 -14.359 1 71.62 95 GLU A CA 1
ATOM 755 C C . GLU A 1 95 ? -9.766 -11.578 -14.969 1 71.62 95 GLU A C 1
ATOM 757 O O . GLU A 1 95 ? -8.922 -12.023 -15.758 1 71.62 95 GLU A O 1
ATOM 762 N N . SER A 1 96 ? -10.75 -12.312 -14.461 1 78 96 SER A N 1
ATOM 763 C CA . SER A 1 96 ? -11.391 -13.484 -15.039 1 78 96 SER A CA 1
ATOM 764 C C . SER A 1 96 ? -10.383 -14.594 -15.312 1 78 96 SER A C 1
ATOM 766 O O . SER A 1 96 ? -10.188 -14.984 -16.469 1 78 96 SER A O 1
ATOM 768 N N . PRO A 1 97 ? -9.703 -15.172 -14.281 1 80.81 97 PRO A N 1
ATOM 769 C CA . PRO A 1 97 ? -8.852 -16.328 -14.539 1 80.81 97 PRO A CA 1
ATOM 770 C C . PRO A 1 97 ? -9.594 -17.453 -15.266 1 80.81 97 PRO A C 1
ATOM 772 O O . PRO A 1 97 ? -10.82 -17.531 -15.211 1 80.81 97 PRO A O 1
ATOM 775 N N . ASN A 1 98 ? -8.883 -18.203 -16.047 1 84.38 98 ASN A N 1
ATOM 776 C CA . ASN A 1 98 ? -9.484 -19.266 -16.844 1 84.38 98 ASN A CA 1
ATOM 777 C C . ASN A 1 98 ? -10.172 -20.312 -15.961 1 84.38 98 ASN A C 1
ATOM 779 O O . ASN A 1 98 ? -9.508 -21.062 -15.25 1 84.38 98 ASN A O 1
ATOM 783 N N . PRO A 1 99 ? -11.484 -20.391 -16.078 1 83.75 99 PRO A N 1
ATOM 784 C CA . PRO A 1 99 ? -12.195 -21.344 -15.219 1 83.75 99 PRO A CA 1
ATOM 785 C C . PRO A 1 99 ? -11.898 -22.797 -15.57 1 83.75 99 PRO A C 1
ATOM 787 O O . PRO A 1 99 ? -12.172 -23.688 -14.766 1 83.75 99 PRO A O 1
ATOM 790 N N . GLU A 1 100 ? -11.391 -23 -16.703 1 85.88 100 GLU A N 1
ATOM 791 C CA . GLU A 1 100 ? -11.078 -24.375 -17.109 1 85.88 100 GLU A CA 1
ATOM 792 C C . GLU A 1 100 ? -9.758 -24.844 -16.5 1 85.88 100 GLU A C 1
ATOM 794 O O . GLU A 1 100 ? -9.484 -26.047 -16.469 1 85.88 100 GLU A O 1
ATOM 799 N N . CYS A 1 101 ? -8.977 -23.938 -16.047 1 87.88 101 CYS A N 1
ATOM 800 C CA . CYS A 1 101 ? -7.715 -24.266 -15.391 1 87.88 101 CYS A CA 1
ATOM 801 C C . CYS A 1 101 ? -7.895 -24.422 -13.891 1 87.88 101 CYS A C 1
ATOM 803 O O . CYS A 1 101 ? -8.484 -23.562 -13.234 1 87.88 101 CYS A O 1
ATOM 805 N N . PRO A 1 102 ? -7.445 -25.578 -13.359 1 89.5 102 PRO A N 1
ATOM 806 C CA . PRO A 1 102 ? -7.598 -25.781 -11.922 1 89.5 102 PRO A CA 1
ATOM 807 C C . PRO A 1 102 ? -7.004 -24.641 -11.094 1 89.5 102 PRO A C 1
ATOM 809 O O . PRO A 1 102 ? -7.543 -24.281 -10.047 1 89.5 102 PRO A O 1
ATOM 812 N N . VAL A 1 103 ? -5.973 -24.078 -11.5 1 91.5 103 VAL A N 1
ATOM 813 C CA . VAL A 1 103 ? -5.367 -22.953 -10.789 1 91.5 103 VAL A CA 1
ATOM 814 C C . VAL A 1 103 ? -6.219 -21.703 -10.977 1 91.5 103 VAL A C 1
ATOM 816 O O . VAL A 1 103 ? -6.5 -20.984 -10.016 1 91.5 103 VAL A O 1
ATOM 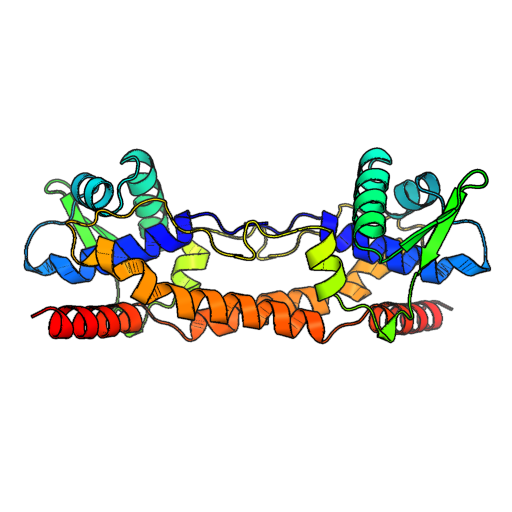819 N N . GLY A 1 104 ? -6.613 -21.453 -12.203 1 89.19 104 GLY A N 1
ATOM 820 C CA . GLY A 1 104 ? -7.434 -20.297 -12.508 1 89.19 104 GLY A CA 1
ATOM 821 C C . GLY A 1 104 ? -8.703 -20.234 -11.68 1 89.19 104 GLY A C 1
ATOM 822 O O . GLY A 1 104 ? -9.047 -19.172 -11.148 1 89.19 104 GLY A O 1
ATOM 823 N N . ARG A 1 105 ? -9.344 -21.328 -11.516 1 90.12 105 ARG A N 1
ATOM 824 C CA . ARG A 1 105 ? -10.633 -21.312 -10.836 1 90.12 105 ARG A CA 1
ATOM 825 C C . ARG A 1 105 ? -10.453 -21.25 -9.32 1 90.12 105 ARG A C 1
ATOM 827 O O . ARG A 1 105 ? -11.406 -20.969 -8.594 1 90.12 105 ARG A O 1
ATOM 834 N N . ASN A 1 106 ? -9.219 -21.5 -8.812 1 92.12 106 ASN A N 1
ATOM 835 C CA . ASN A 1 106 ? -9.031 -21.594 -7.363 1 92.12 106 ASN A CA 1
ATOM 836 C C . ASN A 1 106 ? -8.109 -20.484 -6.855 1 92.12 106 ASN A C 1
ATOM 838 O O . ASN A 1 106 ? -7.895 -20.359 -5.648 1 92.12 106 ASN A O 1
ATOM 842 N N . ILE A 1 107 ? -7.633 -19.672 -7.684 1 91.69 107 ILE A N 1
ATOM 843 C CA . ILE A 1 107 ? -6.602 -18.703 -7.312 1 91.69 107 ILE A CA 1
ATOM 844 C C . ILE A 1 107 ? -7.176 -17.688 -6.328 1 91.69 107 ILE A C 1
ATOM 846 O O . ILE A 1 107 ? -6.492 -17.266 -5.391 1 91.69 107 ILE A O 1
ATOM 850 N N . HIS A 1 108 ? -8.422 -17.297 -6.469 1 90.25 108 HI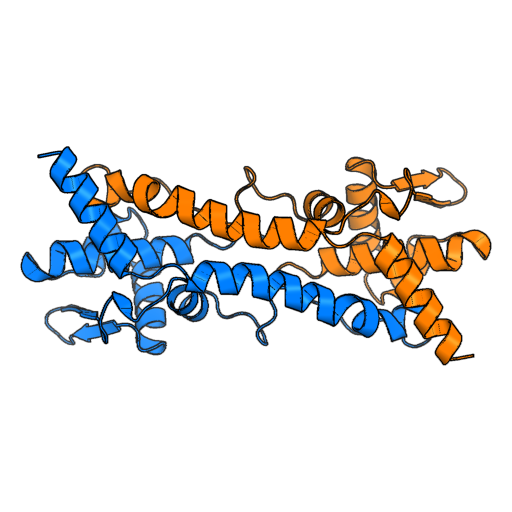S A N 1
ATOM 851 C CA . HIS A 1 108 ? -9.047 -16.359 -5.543 1 90.25 108 HIS A CA 1
ATOM 852 C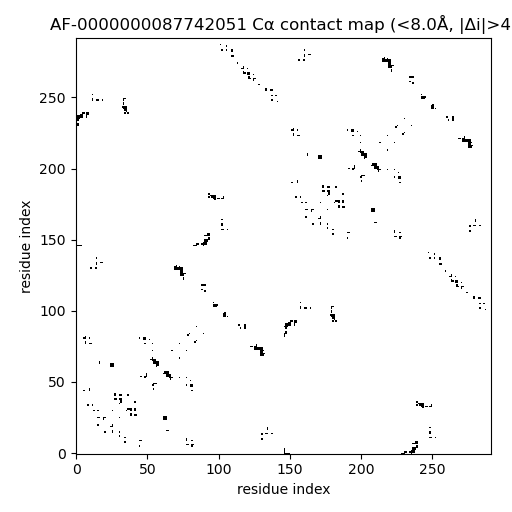 C . HIS A 1 108 ? -9.148 -16.969 -4.145 1 90.25 108 HIS A C 1
ATOM 854 O O . HIS A 1 108 ? -8.812 -16.312 -3.156 1 90.25 108 HIS A O 1
ATOM 860 N N . SER A 1 109 ? -9.555 -18.141 -4.109 1 90.56 109 SER A N 1
ATOM 861 C CA . SER A 1 109 ? -9.656 -18.828 -2.83 1 90.56 109 SER A CA 1
ATOM 862 C C . SER A 1 109 ? -8.297 -18.953 -2.148 1 90.56 109 SER A C 1
ATOM 864 O O . SER A 1 109 ? -8.211 -18.922 -0.918 1 90.56 109 SER A O 1
ATOM 866 N N . LEU A 1 110 ? -7.297 -19.016 -2.934 1 93 110 LEU A N 1
ATOM 867 C CA . LEU A 1 110 ? -5.949 -19.219 -2.412 1 93 110 LEU A CA 1
ATOM 868 C C . LEU A 1 110 ? -5.375 -17.906 -1.886 1 93 110 LEU A C 1
ATOM 870 O O . LEU A 1 110 ? -4.641 -17.891 -0.896 1 93 110 LEU A O 1
ATOM 874 N N . LEU A 1 111 ? -5.797 -16.781 -2.51 1 94.69 111 LEU A N 1
ATOM 875 C CA . LEU A 1 111 ? -5.027 -15.562 -2.283 1 94.69 111 LEU A CA 1
ATOM 876 C C . LEU A 1 111 ? -5.844 -14.547 -1.492 1 94.69 111 LEU A C 1
ATOM 878 O O . LEU A 1 111 ? -5.281 -13.734 -0.758 1 94.69 111 LEU A O 1
ATOM 882 N N . ASP A 1 112 ? -7.184 -14.57 -1.57 1 93 112 ASP A N 1
ATOM 883 C CA . ASP A 1 112 ? -8.031 -13.477 -1.109 1 93 112 ASP A CA 1
ATOM 884 C C . ASP A 1 112 ? -7.789 -13.18 0.369 1 93 112 ASP A C 1
ATOM 886 O O . ASP A 1 112 ? -7.547 -12.031 0.744 1 93 112 ASP A O 1
ATOM 890 N N . ASP A 1 113 ? -7.805 -14.203 1.183 1 94.75 113 ASP A N 1
ATOM 891 C CA . ASP A 1 113 ? -7.652 -14 2.619 1 94.75 113 ASP A CA 1
ATOM 892 C C . ASP A 1 113 ? -6.262 -13.477 2.955 1 94.75 113 ASP A C 1
ATOM 894 O O . ASP A 1 113 ? -6.109 -12.617 3.832 1 94.75 113 ASP A O 1
ATOM 898 N N . LYS A 1 114 ? -5.273 -14.008 2.297 1 96.06 114 LYS A N 1
ATOM 899 C CA . LYS A 1 114 ? -3.902 -13.578 2.545 1 96.06 114 LYS A CA 1
ATOM 900 C C . LYS A 1 114 ? -3.707 -12.109 2.162 1 96.06 114 LYS A C 1
ATOM 902 O O . LYS A 1 114 ? -3.129 -11.336 2.926 1 96.06 114 LYS A O 1
ATOM 907 N N . LEU A 1 115 ? -4.258 -11.742 1.011 1 94.06 115 LEU A N 1
ATOM 908 C CA . LEU A 1 115 ? -4.148 -10.367 0.545 1 94.06 115 LEU A CA 1
ATOM 909 C C . LEU A 1 115 ? -4.906 -9.422 1.468 1 94.06 115 LEU A C 1
ATOM 911 O O . LEU A 1 115 ? -4.434 -8.32 1.762 1 94.06 115 LEU A O 1
ATOM 915 N N . LYS A 1 116 ? -6.043 -9.852 1.914 1 94.62 116 LYS A N 1
ATOM 916 C CA . LYS A 1 116 ? -6.82 -9.055 2.855 1 94.62 116 LYS A CA 1
ATOM 917 C C . LYS A 1 116 ? -6.066 -8.859 4.168 1 94.62 116 LYS A C 1
ATOM 919 O O . LYS A 1 116 ? -6.066 -7.766 4.734 1 94.62 116 LYS A O 1
ATOM 924 N N . ASN A 1 117 ? -5.469 -9.93 4.621 1 97.25 117 ASN A N 1
ATOM 925 C CA . ASN A 1 117 ? -4.691 -9.844 5.852 1 97.25 117 ASN A CA 1
ATOM 926 C C . ASN A 1 117 ? -3.527 -8.867 5.711 1 97.25 117 ASN A C 1
ATOM 928 O O . ASN A 1 117 ? -3.223 -8.117 6.645 1 97.25 117 ASN A O 1
ATOM 932 N N . ILE A 1 118 ? -2.91 -8.906 4.637 1 95.88 118 ILE A N 1
ATOM 933 C CA . ILE A 1 118 ? -1.79 -8.016 4.371 1 95.88 118 ILE A CA 1
ATOM 934 C C . ILE A 1 118 ? -2.273 -6.562 4.379 1 95.88 118 ILE A C 1
ATOM 936 O O . ILE A 1 118 ? -1.669 -5.707 5.027 1 95.88 118 ILE A O 1
ATOM 940 N N . GLN A 1 119 ? -3.361 -6.297 3.67 1 93.5 119 GLN A N 1
ATOM 941 C CA . GLN A 1 119 ? -3.957 -4.965 3.664 1 93.5 119 GLN A CA 1
ATOM 942 C C . GLN A 1 119 ? -4.355 -4.535 5.07 1 93.5 119 GLN A C 1
ATOM 944 O O . GLN A 1 119 ? -4.109 -3.395 5.473 1 93.5 119 GLN A O 1
ATOM 949 N N . GLU A 1 120 ? -4.973 -5.422 5.82 1 96.5 120 GLU A N 1
ATOM 950 C CA . GLU A 1 120 ? -5.438 -5.125 7.172 1 96.5 120 GLU A CA 1
ATOM 951 C C . GLU A 1 120 ? -4.27 -4.797 8.094 1 96.5 120 GLU A C 1
ATOM 953 O O . GLU A 1 120 ? -4.402 -3.963 8.992 1 96.5 120 GLU A O 1
ATOM 958 N N . ALA A 1 121 ? -3.164 -5.449 7.887 1 97.5 121 ALA A N 1
ATOM 959 C CA . ALA A 1 121 ? -1.985 -5.148 8.695 1 97.5 121 ALA A CA 1
ATOM 960 C C . ALA A 1 121 ? -1.55 -3.697 8.508 1 97.5 121 ALA A C 1
ATOM 962 O O . ALA A 1 121 ? -1.267 -2.996 9.484 1 97.5 121 ALA A O 1
ATOM 963 N N . MET A 1 122 ? -1.52 -3.268 7.312 1 94.94 122 MET A N 1
ATOM 964 C CA . MET A 1 122 ? -1.159 -1.887 7.008 1 94.94 122 MET A CA 1
ATOM 965 C C . MET A 1 122 ? -2.18 -0.917 7.594 1 94.94 122 MET A C 1
ATOM 967 O O . MET A 1 122 ? -1.812 0.037 8.281 1 94.94 122 MET A O 1
ATOM 971 N N . GLU A 1 123 ? -3.455 -1.229 7.375 1 95.06 123 GLU A N 1
ATOM 972 C CA . GLU A 1 123 ? -4.531 -0.355 7.832 1 95.06 123 GLU A CA 1
ATOM 973 C C . GLU A 1 123 ? -4.59 -0.293 9.352 1 95.06 123 GLU A C 1
ATOM 975 O O . GLU A 1 123 ? -4.836 0.769 9.93 1 95.06 123 GLU A O 1
ATOM 980 N N . SER A 1 124 ? -4.387 -1.399 9.961 1 98.06 124 SER A N 1
ATOM 981 C CA . SER A 1 124 ? -4.387 -1.443 11.414 1 98.06 124 SER A CA 1
ATOM 982 C C . SER A 1 124 ? -3.262 -0.592 11.992 1 98.06 124 SER A C 1
ATOM 984 O O . SER A 1 124 ? -3.438 0.063 13.023 1 98.06 124 SER A O 1
ATOM 986 N N . GLU A 1 125 ? -2.111 -0.639 11.367 1 98 125 GLU A N 1
ATOM 987 C CA . GLU A 1 125 ? -1.008 0.21 11.805 1 98 125 GLU A CA 1
ATOM 988 C C . GLU A 1 125 ? -1.351 1.688 11.641 1 98 125 GLU A C 1
ATOM 990 O O . GLU A 1 125 ? -1.031 2.504 12.508 1 98 125 GLU A O 1
ATOM 995 N N . MET A 1 126 ? -2.055 2.051 10.578 1 96.62 126 MET A N 1
ATOM 996 C CA . MET A 1 126 ? -2.463 3.43 10.328 1 96.62 126 MET A CA 1
ATOM 997 C C . MET A 1 126 ? -3.422 3.922 11.406 1 96.62 126 MET A C 1
ATOM 999 O O . MET A 1 126 ? -3.4 5.098 11.773 1 96.62 126 MET A O 1
ATOM 1003 N N . LYS A 1 127 ? -4.188 2.996 11.906 1 98.06 127 LYS A N 1
ATOM 1004 C CA . LYS A 1 127 ? -5.211 3.34 12.891 1 98.06 127 LYS A CA 1
ATOM 1005 C C . LYS A 1 127 ? -4.586 3.662 14.242 1 98.06 127 LYS A C 1
ATOM 1007 O O . LYS A 1 127 ? -5.238 4.246 15.109 1 98.06 127 LYS A O 1
ATOM 1012 N N . LYS A 1 128 ? -3.355 3.326 14.398 1 97.88 128 LYS A N 1
ATOM 1013 C CA . LYS A 1 128 ? -2.672 3.564 15.664 1 97.88 128 LYS A CA 1
ATOM 1014 C C . LYS A 1 128 ? -2.248 5.023 15.797 1 97.88 128 LYS A C 1
ATOM 1016 O O . LYS A 1 128 ? -1.966 5.5 16.906 1 97.88 128 LYS A O 1
ATOM 1021 N N . TYR A 1 129 ? -2.141 5.684 14.656 1 97.88 129 TYR A N 1
ATOM 1022 C CA . TYR A 1 129 ? -1.682 7.066 14.664 1 97.88 129 TYR A CA 1
ATOM 1023 C C . TYR A 1 129 ? -2.844 8.031 14.438 1 97.88 129 TYR A C 1
ATOM 1025 O O . TYR A 1 129 ? -3.707 7.785 13.594 1 97.88 129 TYR A O 1
ATOM 1033 N N . THR A 1 130 ? -2.875 9.062 15.258 1 97.94 130 THR A N 1
ATOM 1034 C CA . THR A 1 130 ? -3.885 10.109 15.125 1 97.94 130 THR A CA 1
ATOM 1035 C C . THR A 1 130 ? -3.238 11.438 14.75 1 97.94 130 THR A C 1
ATOM 1037 O O . THR A 1 130 ? -2.014 11.578 14.812 1 97.94 130 THR A O 1
ATOM 1040 N N . LEU A 1 131 ? -4.082 12.398 14.352 1 97.5 131 LEU A N 1
ATOM 1041 C CA . LEU A 1 131 ? -3.568 13.734 14.062 1 97.5 131 LEU A CA 1
ATOM 1042 C C . LEU A 1 131 ? -3.061 14.406 15.328 1 97.5 131 LEU A C 1
ATOM 1044 O O . LEU A 1 131 ? -2.25 15.336 15.258 1 97.5 131 LEU A O 1
ATOM 1048 N N . ASN A 1 132 ? -3.588 13.969 16.484 1 97.56 132 ASN A N 1
ATOM 1049 C CA . ASN A 1 132 ? -3.062 14.484 17.75 1 97.56 132 ASN A CA 1
ATOM 1050 C C . ASN A 1 132 ? -1.597 14.117 17.938 1 97.56 132 ASN A C 1
ATOM 1052 O O . ASN A 1 132 ? -0.84 14.859 18.578 1 97.56 132 ASN A O 1
ATOM 1056 N N . ASP A 1 133 ? -1.205 12.984 17.438 1 97.25 133 ASP A N 1
ATOM 1057 C CA . ASP A 1 133 ? 0.204 12.602 17.469 1 97.25 133 ASP A CA 1
ATOM 1058 C C . ASP A 1 133 ? 1.064 13.617 16.719 1 97.25 133 ASP A C 1
ATOM 1060 O O . ASP A 1 133 ? 2.191 13.906 17.125 1 97.25 133 ASP A O 1
ATOM 1064 N N . LEU A 1 134 ? 0.538 14.109 15.602 1 96.19 134 LEU A N 1
ATOM 1065 C CA . LEU A 1 134 ? 1.263 15.117 14.828 1 96.19 134 LEU A CA 1
ATOM 1066 C C . LEU A 1 134 ? 1.373 16.422 15.609 1 96.19 134 LEU A C 1
ATOM 1068 O O . LEU A 1 134 ? 2.434 17.047 15.625 1 96.19 134 LEU A O 1
ATOM 1072 N N . ARG A 1 135 ? 0.261 16.766 16.234 1 95.56 135 ARG A N 1
ATOM 1073 C CA . ARG A 1 135 ? 0.273 17.984 17.047 1 95.56 135 ARG A CA 1
ATOM 1074 C C . ARG A 1 135 ? 1.314 17.891 18.156 1 95.56 135 ARG A C 1
ATOM 1076 O O . ARG A 1 135 ? 2.133 18.797 18.328 1 95.56 135 ARG A O 1
ATOM 1083 N N . SER A 1 136 ? 1.252 16.781 18.906 1 96.25 136 SER A N 1
ATOM 1084 C CA . SER A 1 136 ? 2.191 16.578 20.016 1 96.25 136 SER A CA 1
ATOM 1085 C C . SER A 1 136 ? 3.633 16.578 19.516 1 96.25 136 SER A C 1
ATOM 1087 O O . SER A 1 136 ? 4.512 17.188 20.125 1 96.25 136 SER A O 1
ATOM 1089 N N . GLY A 1 137 ? 3.816 15.914 18.406 1 95.25 137 GLY A N 1
ATOM 1090 C CA . GLY A 1 137 ? 5.145 15.891 17.812 1 95.25 137 GLY A CA 1
ATOM 1091 C C . GLY A 1 137 ? 5.621 17.266 17.359 1 95.25 137 GLY A C 1
ATOM 1092 O O . GLY A 1 137 ? 6.785 17.609 17.562 1 95.25 137 GLY A O 1
ATOM 1093 N N . MET A 1 138 ? 4.773 18 16.812 1 93.88 138 MET A N 1
ATOM 1094 C CA . MET A 1 138 ? 5.109 19.344 16.359 1 93.88 138 MET A CA 1
ATOM 1095 C C . MET A 1 138 ? 5.465 20.234 17.531 1 93.88 138 MET A C 1
ATOM 1097 O O . MET A 1 138 ? 6.434 21 17.469 1 93.88 138 MET A O 1
ATOM 1101 N N . GLN A 1 139 ? 4.684 20.141 18.562 1 93 139 GLN A N 1
ATOM 1102 C CA . GLN A 1 139 ? 4.934 20.953 19.75 1 93 139 GLN A CA 1
ATOM 1103 C C . GLN A 1 139 ? 6.297 20.625 20.359 1 93 139 GLN A C 1
ATOM 1105 O O . GLN A 1 139 ? 7.023 21.531 20.766 1 93 139 GLN A O 1
ATOM 1110 N N . GLU A 1 140 ? 6.602 19.359 20.344 1 93.75 140 GLU A N 1
ATOM 1111 C CA . GLU A 1 140 ? 7.895 18.938 20.875 1 93.75 140 GLU A CA 1
ATOM 1112 C C . GLU A 1 140 ? 9.047 19.469 20.031 1 93.75 140 GLU A C 1
ATOM 1114 O O . GLU A 1 140 ? 10.062 19.922 20.562 1 93.75 140 GLU A O 1
ATOM 1119 N N . LEU A 1 141 ? 8.859 19.453 18.781 1 91.44 141 LEU A N 1
ATOM 1120 C CA . LEU A 1 141 ? 9.891 19.906 17.859 1 91.44 141 LEU A CA 1
ATOM 1121 C C . LEU A 1 141 ? 10.062 21.422 17.953 1 91.44 141 LEU A C 1
ATOM 1123 O O . LEU A 1 141 ? 11.188 21.922 17.953 1 91.44 141 LEU A O 1
ATOM 1127 N N . LEU A 1 142 ? 8.984 22.125 18.062 1 89.44 142 LEU A N 1
ATOM 1128 C CA . LEU A 1 142 ? 9.047 23.578 18.172 1 89.44 142 LEU A CA 1
ATOM 1129 C C . LEU A 1 142 ? 9.672 24.016 19.5 1 89.44 142 LEU A C 1
ATOM 1131 O O . LEU A 1 142 ? 10.391 25.016 19.562 1 89.44 142 LEU A O 1
ATOM 1135 N N . ALA A 1 143 ? 9.375 23.234 20.516 1 88.88 143 ALA A N 1
ATOM 1136 C CA . ALA A 1 143 ? 9.945 23.531 21.828 1 88.88 143 ALA A CA 1
ATOM 1137 C C . ALA A 1 143 ? 11.461 23.344 21.812 1 88.88 143 ALA A C 1
ATOM 1139 O O . ALA A 1 143 ? 12.188 24.094 22.469 1 88.88 143 ALA A O 1
ATOM 1140 N N . LYS A 1 144 ? 11.883 22.422 21.016 1 87.38 144 LYS A N 1
ATOM 1141 C CA . LYS A 1 144 ? 13.312 22.156 20.906 1 87.38 144 LYS A CA 1
ATOM 1142 C C . LYS A 1 144 ? 14.016 23.234 20.109 1 87.38 144 LYS A C 1
ATOM 1144 O O . LYS A 1 144 ? 15.203 23.5 20.297 1 87.38 144 LYS A O 1
ATOM 1149 N N . GLU A 1 145 ? 13.344 23.797 19.188 1 83.69 145 GLU A N 1
ATOM 1150 C CA . GLU A 1 145 ? 13.891 24.859 18.359 1 83.69 145 GLU A CA 1
ATOM 1151 C C . GLU A 1 145 ? 13.891 26.188 19.094 1 83.69 145 GLU A C 1
ATOM 1153 O O . GLU A 1 145 ? 14.648 27.094 18.734 1 83.69 145 GLU A O 1
ATOM 1158 N N . ALA A 1 146 ? 13.023 26.375 20.141 1 69.69 146 ALA A N 1
ATOM 1159 C CA . ALA A 1 146 ? 12.961 27.625 20.906 1 69.69 146 ALA A CA 1
ATOM 1160 C C . ALA A 1 146 ? 14.062 27.672 21.969 1 69.69 146 ALA A C 1
ATOM 1162 O O . ALA A 1 146 ? 14.438 26.641 22.516 1 69.69 146 ALA A O 1
ATOM 1163 N N . MET B 1 1 ? -4.297 4.289 -4.793 1 53.12 1 MET B N 1
ATOM 1164 C CA . MET B 1 1 ? -3.014 3.598 -4.863 1 53.12 1 MET B CA 1
ATOM 1165 C C . MET B 1 1 ? -3.209 2.084 -4.848 1 53.12 1 MET B C 1
ATOM 1167 O O . MET B 1 1 ? -3.869 1.55 -3.953 1 53.12 1 MET B O 1
ATOM 1171 N N . GLN B 1 2 ? -3.576 1.531 -5.879 1 65.19 2 GLN B N 1
ATOM 1172 C CA . GLN B 1 2 ? -3.787 0.087 -5.887 1 65.19 2 GLN B CA 1
ATOM 1173 C C . GLN B 1 2 ? -2.582 -0.641 -6.477 1 65.19 2 GLN B C 1
ATOM 1175 O O . GLN B 1 2 ? -1.946 -0.146 -7.41 1 65.19 2 GLN B O 1
ATOM 1180 N N . ILE B 1 3 ? -2.074 -1.617 -5.605 1 69.38 3 ILE B N 1
ATOM 1181 C CA . ILE B 1 3 ? -1.096 -2.537 -6.176 1 69.38 3 ILE B CA 1
ATOM 1182 C C . ILE B 1 3 ? -1.687 -3.219 -7.406 1 69.38 3 ILE B C 1
ATOM 1184 O O . ILE B 1 3 ? -2.811 -3.725 -7.367 1 69.38 3 ILE B O 1
ATOM 1188 N N . SER B 1 4 ? -0.949 -3.066 -8.453 1 73.75 4 SER B N 1
ATOM 1189 C CA . SER B 1 4 ? -1.413 -3.562 -9.75 1 73.75 4 SER B CA 1
ATOM 1190 C C . SER B 1 4 ? -1.667 -5.066 -9.703 1 73.75 4 SER B C 1
ATOM 1192 O O . SER B 1 4 ? -1.276 -5.738 -8.75 1 73.75 4 SER B O 1
ATOM 1194 N N . SER B 1 5 ? -2.293 -5.566 -10.633 1 86.62 5 SER B N 1
ATOM 1195 C CA . SER B 1 5 ? -2.592 -6.992 -10.734 1 86.62 5 SER B CA 1
ATOM 1196 C C . SER B 1 5 ? -1.335 -7.801 -11.031 1 86.62 5 SER B C 1
ATOM 1198 O O . SER B 1 5 ? -1.356 -9.031 -10.984 1 86.62 5 SER B O 1
ATOM 1200 N N . ARG B 1 6 ? -0.25 -7.086 -11.219 1 89.25 6 ARG B N 1
ATOM 1201 C CA . ARG B 1 6 ? 0.992 -7.773 -11.562 1 89.25 6 ARG B CA 1
ATOM 1202 C C . ARG B 1 6 ? 1.453 -8.672 -10.414 1 89.25 6 ARG B C 1
ATOM 1204 O O . ARG B 1 6 ? 1.999 -9.75 -10.648 1 89.25 6 ARG B O 1
ATOM 1211 N N . PHE B 1 7 ? 1.23 -8.211 -9.227 1 92.25 7 PHE B N 1
ATOM 1212 C CA . PHE B 1 7 ? 1.599 -9.008 -8.055 1 92.25 7 PHE B CA 1
ATOM 1213 C C . PHE B 1 7 ? 0.806 -10.305 -8.016 1 92.25 7 PHE B C 1
ATOM 1215 O O . PHE B 1 7 ? 1.383 -11.383 -7.867 1 92.25 7 PHE B O 1
ATOM 1222 N N . THR B 1 8 ? -0.464 -10.258 -8.234 1 93.06 8 THR B N 1
ATOM 1223 C CA . THR B 1 8 ? -1.302 -11.445 -8.156 1 93.06 8 THR B CA 1
ATOM 1224 C C . THR B 1 8 ? -1.066 -12.352 -9.359 1 93.06 8 THR B C 1
ATOM 1226 O O . THR B 1 8 ? -1.136 -13.578 -9.242 1 93.06 8 THR B O 1
ATOM 1229 N N . VAL B 1 9 ? -0.803 -11.789 -10.461 1 93.94 9 VAL B N 1
ATOM 1230 C CA . VAL B 1 9 ? -0.455 -12.57 -11.641 1 93.94 9 VAL B CA 1
ATOM 1231 C C . VAL B 1 9 ? 0.828 -13.352 -11.383 1 93.94 9 VAL B C 1
ATOM 1233 O O . VAL B 1 9 ? 0.928 -14.523 -11.75 1 93.94 9 VAL B O 1
ATOM 1236 N N . ALA B 1 10 ? 1.735 -12.688 -10.75 1 95.56 10 ALA B N 1
ATOM 1237 C CA . ALA B 1 10 ? 2.986 -13.367 -10.422 1 95.56 10 ALA B CA 1
ATOM 1238 C C . ALA B 1 10 ? 2.738 -14.57 -9.523 1 95.56 10 ALA B C 1
ATOM 1240 O O . ALA B 1 10 ? 3.295 -15.648 -9.75 1 95.56 10 ALA B O 1
ATOM 1241 N N . LEU B 1 11 ? 1.902 -14.359 -8.57 1 96.25 11 LEU B N 1
ATOM 1242 C CA . LEU B 1 11 ? 1.573 -15.461 -7.672 1 96.25 11 LEU B CA 1
ATOM 1243 C C . LEU B 1 11 ? 0.848 -16.578 -8.422 1 96.25 11 LEU B C 1
ATOM 1245 O O . LEU B 1 11 ? 1.085 -17.766 -8.172 1 96.25 11 LEU B O 1
ATOM 1249 N N . HIS B 1 12 ? 0.008 -16.219 -9.328 1 95.12 12 HIS B N 1
ATOM 1250 C CA . HIS B 1 12 ? -0.661 -17.172 -10.203 1 95.12 12 HIS B CA 1
ATOM 1251 C C . HIS B 1 12 ? 0.348 -17.969 -11.031 1 95.12 12 HIS B C 1
ATOM 1253 O O . HIS B 1 12 ? 0.218 -19.188 -11.18 1 95.12 12 HIS B O 1
ATOM 1259 N N . ILE B 1 13 ? 1.287 -17.297 -11.531 1 94.5 13 ILE B N 1
ATOM 1260 C CA . ILE B 1 13 ? 2.334 -17.922 -12.344 1 94.5 13 ILE B CA 1
ATOM 1261 C C . ILE B 1 13 ? 3.061 -18.984 -11.516 1 94.5 13 ILE B C 1
ATOM 1263 O O . ILE B 1 13 ? 3.207 -20.125 -11.961 1 94.5 13 ILE B O 1
ATOM 1267 N N . PHE B 1 14 ? 3.475 -18.641 -10.289 1 95.81 14 PHE B N 1
ATOM 1268 C CA . PHE B 1 14 ? 4.176 -19.578 -9.43 1 95.81 14 PHE B CA 1
ATOM 1269 C C . PHE B 1 14 ? 3.303 -20.797 -9.141 1 95.81 14 PHE B C 1
ATOM 1271 O O . PHE B 1 14 ? 3.785 -21.938 -9.156 1 95.81 14 PHE B O 1
ATOM 1278 N N . THR B 1 15 ? 2.072 -20.547 -8.891 1 95.38 15 THR B N 1
ATOM 1279 C CA . THR B 1 15 ? 1.143 -21.625 -8.586 1 95.38 15 THR B CA 1
ATOM 1280 C C . THR B 1 15 ? 0.986 -22.562 -9.781 1 95.38 15 THR B C 1
ATOM 1282 O O . THR B 1 15 ? 1.014 -23.781 -9.625 1 95.38 15 THR B O 1
ATOM 1285 N N . CYS B 1 16 ? 0.884 -21.984 -10.969 1 93.62 16 CYS B N 1
ATOM 1286 C CA . CYS B 1 16 ? 0.76 -22.766 -12.195 1 93.62 16 CYS B CA 1
ATOM 1287 C C . CYS B 1 16 ? 2.018 -23.594 -12.438 1 93.62 16 CYS B C 1
ATOM 1289 O O . CYS B 1 16 ? 1.936 -24.797 -12.719 1 93.62 16 CYS B O 1
ATOM 1291 N N . VAL B 1 17 ? 3.104 -22.938 -12.336 1 93.25 17 VAL B N 1
ATOM 1292 C CA . VAL B 1 17 ? 4.375 -23.609 -12.586 1 93.25 17 VAL B CA 1
ATOM 1293 C C . VAL B 1 17 ? 4.52 -24.797 -11.633 1 93.25 17 VAL B C 1
ATOM 1295 O O . VAL B 1 17 ? 4.863 -25.906 -12.062 1 93.25 17 VAL B O 1
ATOM 1298 N N . ASP B 1 18 ? 4.273 -24.547 -10.406 1 93.38 18 ASP B N 1
ATOM 1299 C CA . ASP B 1 18 ? 4.414 -25.609 -9.406 1 93.38 18 ASP B CA 1
ATOM 1300 C C . ASP B 1 18 ? 3.414 -26.734 -9.656 1 93.38 18 ASP B C 1
ATOM 1302 O O . ASP B 1 18 ? 3.752 -27.906 -9.523 1 93.38 18 ASP B O 1
ATOM 1306 N N . THR B 1 19 ? 2.184 -26.391 -10 1 92.06 19 THR B N 1
ATOM 1307 C CA . THR B 1 19 ? 1.099 -27.359 -10.164 1 92.06 19 THR B CA 1
ATOM 1308 C C . THR B 1 19 ? 1.339 -28.234 -11.383 1 92.06 19 THR B C 1
ATOM 1310 O O . THR B 1 19 ? 1.068 -29.438 -11.344 1 92.06 19 THR B O 1
ATOM 1313 N N . PHE B 1 20 ? 1.964 -27.641 -12.445 1 90.88 20 PHE B N 1
ATOM 1314 C CA . PHE B 1 20 ? 1.974 -28.344 -13.719 1 90.88 20 PHE B CA 1
ATOM 1315 C C . PHE B 1 20 ? 3.389 -28.766 -14.102 1 90.88 20 PHE B C 1
ATOM 1317 O O . PHE B 1 20 ? 3.596 -29.422 -15.117 1 90.88 20 PHE B O 1
ATOM 1324 N N . LYS B 1 21 ? 4.363 -28.406 -13.328 1 85.94 21 LYS B N 1
ATOM 1325 C CA . LYS B 1 21 ? 5.77 -28.578 -13.68 1 85.94 21 LYS B CA 1
ATOM 1326 C C . LYS B 1 21 ? 6.055 -30.031 -14.047 1 85.94 21 LYS B C 1
ATOM 1328 O O . LYS B 1 21 ? 6.938 -30.312 -14.867 1 85.94 21 LYS B O 1
ATOM 1333 N N . ASP B 1 22 ? 5.344 -30.953 -13.422 1 85.75 22 ASP B N 1
ATOM 1334 C CA . ASP B 1 22 ? 5.629 -32.375 -13.641 1 85.75 22 ASP B CA 1
ATOM 1335 C C . ASP B 1 22 ? 4.797 -32.938 -14.789 1 85.75 22 ASP B C 1
ATOM 1337 O O . ASP B 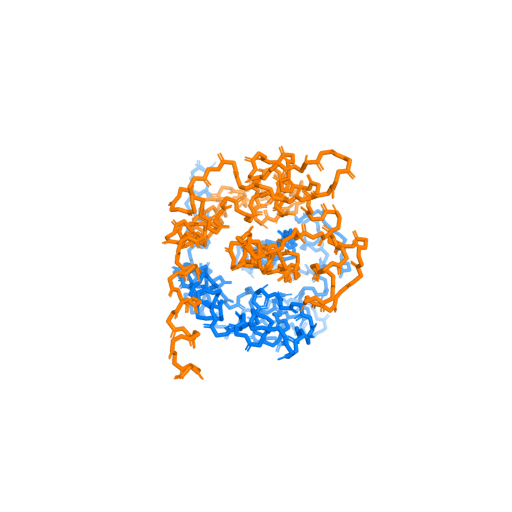1 22 ? 5.023 -34.062 -15.234 1 85.75 22 ASP B O 1
ATOM 1341 N N . GLU B 1 23 ? 3.838 -32.188 -15.234 1 86.81 23 GLU B N 1
ATOM 1342 C CA . GLU B 1 23 ? 2.93 -32.688 -16.266 1 86.81 23 GLU B CA 1
ATOM 1343 C C . GLU B 1 23 ? 3.338 -32.188 -17.641 1 86.81 23 GLU B C 1
ATOM 1345 O O . GLU B 1 23 ? 3.326 -32.938 -18.625 1 86.81 23 GLU B O 1
ATOM 1350 N N . HIS B 1 24 ? 3.578 -31 -17.828 1 82.12 24 HIS B N 1
ATOM 1351 C CA . HIS B 1 24 ? 3.988 -30.438 -19.109 1 82.12 24 HIS B CA 1
ATOM 1352 C C . HIS B 1 24 ? 4.832 -29.172 -18.906 1 82.12 24 HIS B C 1
ATOM 1354 O O . HIS B 1 24 ? 4.922 -28.656 -17.797 1 82.12 24 HIS B O 1
ATOM 1360 N N . LYS B 1 25 ? 5.426 -28.812 -20.016 1 83.94 25 LYS B N 1
ATOM 1361 C CA . LYS B 1 25 ? 6.211 -27.578 -20.016 1 83.94 25 LYS B CA 1
ATOM 1362 C C . LYS B 1 25 ? 5.309 -26.344 -19.891 1 83.94 25 LYS B C 1
ATOM 1364 O O . LYS B 1 25 ? 4.363 -26.188 -20.656 1 83.94 25 LYS B O 1
ATOM 1369 N N . VAL B 1 26 ? 5.613 -25.578 -18.891 1 88.44 26 VAL B N 1
ATOM 1370 C CA . VAL B 1 26 ? 4.816 -24.359 -18.672 1 88.44 26 VAL B CA 1
ATOM 1371 C C . VAL B 1 26 ? 5.418 -23.203 -19.469 1 88.44 26 VAL B C 1
ATOM 1373 O O . VAL B 1 26 ? 6.508 -22.719 -19.141 1 88.44 26 VAL B O 1
ATOM 1376 N N . THR B 1 27 ? 4.746 -22.812 -20.531 1 87.19 27 THR B N 1
ATOM 1377 C CA . THR B 1 27 ? 5.191 -21.734 -21.406 1 87.19 27 THR B CA 1
ATOM 1378 C C . THR B 1 27 ? 4.449 -20.438 -21.078 1 87.19 27 THR B C 1
ATOM 1380 O O . THR B 1 27 ? 3.447 -20.453 -20.359 1 87.19 27 THR B O 1
ATOM 1383 N N . SER B 1 28 ? 5.035 -19.297 -21.672 1 88.44 28 SER B N 1
ATOM 1384 C CA . SER B 1 28 ? 4.363 -18 -21.531 1 88.44 28 SER B CA 1
ATOM 1385 C C . SER B 1 28 ? 2.953 -18.047 -22.109 1 88.44 28 SER B C 1
ATOM 1387 O O . SER B 1 28 ? 2.031 -17.438 -21.562 1 88.44 28 SER B O 1
ATOM 1389 N N . ASP B 1 29 ? 2.779 -18.812 -23.172 1 88.44 29 ASP B N 1
ATOM 1390 C CA . ASP B 1 29 ? 1.473 -18.938 -23.812 1 88.44 29 ASP B CA 1
ATOM 1391 C C . ASP B 1 29 ? 0.494 -19.703 -22.922 1 88.44 29 ASP B C 1
ATOM 1393 O O . ASP B 1 29 ? -0.676 -19.328 -22.812 1 88.44 29 ASP B O 1
ATOM 1397 N N . PHE B 1 30 ? 0.963 -20.781 -22.391 1 88.88 30 PHE B N 1
ATOM 1398 C CA . PHE B 1 30 ? 0.13 -21.547 -21.469 1 88.88 30 PHE B CA 1
ATOM 1399 C C . PHE B 1 30 ? -0.312 -20.672 -20.297 1 88.88 30 PHE B C 1
ATOM 1401 O O . PHE B 1 30 ? -1.49 -20.672 -19.938 1 88.88 30 PHE B O 1
ATOM 1408 N N . LEU B 1 31 ? 0.624 -19.984 -19.734 1 92.62 31 LEU B N 1
ATOM 1409 C CA . LEU B 1 31 ? 0.35 -19.125 -18.594 1 92.62 31 LEU B CA 1
ATOM 1410 C C . LEU B 1 31 ? -0.646 -18.031 -18.953 1 92.62 31 LEU B C 1
ATOM 1412 O O . LEU B 1 31 ? -1.56 -17.719 -18.188 1 92.62 31 LEU B O 1
ATOM 1416 N N . ALA B 1 32 ? -0.446 -17.422 -20.141 1 92.31 32 ALA B N 1
ATOM 1417 C CA . ALA B 1 32 ? -1.354 -16.375 -20.609 1 92.31 32 ALA B CA 1
ATOM 1418 C C . ALA B 1 32 ? -2.781 -16.906 -20.734 1 92.31 32 ALA B C 1
ATOM 1420 O O . ALA B 1 32 ? -3.738 -16.219 -20.375 1 92.31 32 ALA B O 1
ATOM 1421 N N . ALA B 1 33 ? -2.912 -18.125 -21.172 1 88.69 33 ALA B N 1
ATOM 1422 C CA . ALA B 1 33 ? -4.223 -18.75 -21.312 1 88.69 33 ALA B CA 1
ATOM 1423 C C . ALA B 1 33 ? -4.836 -19.047 -19.938 1 88.69 33 ALA B C 1
ATOM 1425 O O . ALA B 1 33 ? -6.027 -18.812 -19.719 1 88.69 33 ALA B O 1
ATOM 1426 N N . SER B 1 34 ? -4.016 -19.578 -19.078 1 89.38 34 SER B N 1
ATOM 1427 C CA . SER B 1 34 ? -4.484 -19.906 -17.734 1 89.38 34 SER B CA 1
ATOM 1428 C C . SER B 1 34 ? -4.938 -18.656 -16.984 1 89.38 34 SER B C 1
ATOM 1430 O O . SER B 1 34 ? -5.992 -18.656 -16.359 1 89.38 34 SER B O 1
ATOM 1432 N N . ILE B 1 35 ? -4.211 -17.594 -17.062 1 90.12 35 ILE B N 1
ATOM 1433 C CA . ILE B 1 35 ? -4.445 -16.344 -16.344 1 90.12 35 ILE B CA 1
ATOM 1434 C C . ILE B 1 35 ? -5.41 -15.469 -17.125 1 90.12 35 ILE B C 1
ATOM 1436 O O . ILE B 1 35 ? -6.047 -14.57 -16.562 1 90.12 35 ILE B O 1
ATOM 1440 N N . ASN B 1 36 ? -5.582 -15.742 -18.406 1 88 36 ASN B N 1
ATOM 1441 C CA . ASN B 1 36 ? -6.445 -14.992 -19.312 1 88 36 ASN B CA 1
ATOM 1442 C C . ASN B 1 36 ? -5.988 -13.547 -19.438 1 88 36 ASN B C 1
ATOM 1444 O O . ASN B 1 36 ? -6.777 -12.617 -19.234 1 88 36 ASN B O 1
ATOM 1448 N N . THR B 1 37 ? -4.699 -13.391 -19.734 1 89.44 37 THR B N 1
ATOM 1449 C CA . THR B 1 37 ? -4.105 -12.07 -19.922 1 89.44 37 THR B CA 1
ATOM 1450 C C . THR B 1 37 ? -3.189 -12.055 -21.141 1 89.44 37 THR B C 1
ATOM 1452 O O . THR B 1 37 ? -2.99 -13.094 -21.797 1 89.44 37 THR B O 1
ATOM 1455 N N . ASN B 1 38 ? -2.773 -10.906 -21.562 1 88.94 38 ASN B N 1
ATOM 1456 C CA . ASN B 1 38 ? -1.884 -10.727 -22.703 1 88.94 38 ASN B CA 1
ATOM 1457 C C . ASN B 1 38 ? -0.527 -11.383 -22.469 1 88.94 38 ASN B C 1
ATOM 1459 O O . ASN B 1 38 ? 0.117 -11.141 -21.453 1 88.94 38 ASN B O 1
ATOM 1463 N N . PRO B 1 39 ? -0.107 -12.234 -23.438 1 91.94 39 PRO B N 1
ATOM 1464 C CA . PRO B 1 39 ? 1.188 -12.906 -23.281 1 91.94 39 PRO B CA 1
ATOM 1465 C C . PRO B 1 39 ? 2.332 -11.922 -23.047 1 91.94 39 PRO B C 1
ATOM 1467 O O . PRO B 1 39 ? 3.322 -12.273 -22.391 1 91.94 39 PRO B O 1
ATOM 1470 N N . VAL B 1 40 ? 2.176 -10.75 -23.547 1 92.88 40 VAL B N 1
ATOM 1471 C CA . VAL B 1 40 ? 3.217 -9.75 -23.344 1 92.88 40 VAL B CA 1
ATOM 1472 C C . VAL B 1 40 ? 3.352 -9.422 -21.859 1 92.88 40 VAL B C 1
ATOM 1474 O O . VAL B 1 40 ? 4.465 -9.281 -21.359 1 92.88 40 VAL B O 1
ATOM 1477 N N . ILE B 1 41 ? 2.279 -9.336 -21.125 1 91.81 41 ILE B N 1
ATOM 1478 C CA . ILE B 1 41 ? 2.281 -9.055 -19.688 1 91.81 41 ILE B CA 1
ATOM 1479 C C . ILE B 1 41 ? 2.963 -10.203 -18.938 1 91.81 41 ILE B C 1
ATOM 1481 O O . ILE B 1 41 ? 3.764 -9.969 -18.031 1 91.81 41 ILE B O 1
ATOM 1485 N N . ILE B 1 42 ? 2.686 -11.391 -19.391 1 93.5 42 ILE B N 1
ATOM 1486 C CA . ILE B 1 42 ? 3.275 -12.57 -18.766 1 93.5 42 ILE B CA 1
ATOM 1487 C C . ILE B 1 42 ? 4.789 -12.547 -18.953 1 93.5 42 ILE B C 1
ATOM 1489 O O . ILE B 1 42 ? 5.543 -12.766 -18 1 93.5 42 ILE B O 1
ATOM 1493 N N . ARG B 1 43 ? 5.219 -12.25 -20.094 1 93.25 43 ARG B N 1
ATOM 1494 C CA . ARG B 1 43 ? 6.648 -12.258 -20.391 1 93.25 43 ARG B CA 1
ATOM 1495 C C . ARG B 1 43 ? 7.379 -11.18 -19.594 1 93.25 43 ARG B C 1
ATOM 1497 O O . ARG B 1 43 ? 8.5 -11.406 -19.125 1 93.25 43 ARG B O 1
ATOM 1504 N N . LYS B 1 44 ? 6.734 -10.062 -19.453 1 94.31 44 LYS B N 1
ATOM 1505 C CA . LYS B 1 44 ? 7.316 -8.992 -18.641 1 94.31 44 LYS B CA 1
ATOM 1506 C C . LYS B 1 44 ? 7.484 -9.422 -17.188 1 94.31 44 LYS B C 1
ATOM 1508 O O . LYS B 1 44 ? 8.531 -9.195 -16.578 1 94.31 44 LYS B O 1
ATOM 1513 N N . ILE B 1 45 ? 6.465 -10.039 -16.719 1 95 45 ILE B N 1
ATOM 1514 C CA . ILE B 1 45 ? 6.5 -10.492 -15.328 1 95 45 ILE B CA 1
ATOM 1515 C C . ILE B 1 45 ? 7.547 -11.586 -15.172 1 95 45 ILE B C 1
ATOM 1517 O O . ILE B 1 45 ? 8.305 -11.594 -14.195 1 95 45 ILE B O 1
ATOM 1521 N N . LEU B 1 46 ? 7.594 -12.477 -16.141 1 94.81 46 LEU B N 1
ATOM 1522 C CA . LEU B 1 46 ? 8.594 -13.539 -16.109 1 94.81 46 LEU B CA 1
ATOM 1523 C C . LEU B 1 46 ? 10 -12.961 -16.125 1 94.81 46 LEU B C 1
ATOM 1525 O O . LEU B 1 46 ? 10.883 -13.445 -15.414 1 94.81 46 LEU B O 1
ATOM 1529 N N . THR B 1 47 ? 10.172 -11.953 -16.906 1 95.06 47 THR B N 1
ATOM 1530 C CA . THR B 1 47 ? 11.469 -11.289 -16.969 1 95.06 47 THR B CA 1
ATOM 1531 C C . THR B 1 47 ? 11.828 -10.68 -15.617 1 95.06 47 THR B C 1
ATOM 1533 O O . THR B 1 47 ? 12.961 -10.82 -15.156 1 95.06 47 THR B O 1
ATOM 1536 N N . GLN B 1 48 ? 10.906 -10.086 -14.984 1 95.44 48 GLN B N 1
ATOM 1537 C CA . GLN B 1 48 ? 11.133 -9.484 -13.68 1 95.44 48 GLN B CA 1
ATOM 1538 C C . GLN B 1 48 ? 11.477 -10.547 -12.633 1 95.44 48 GLN B C 1
ATOM 1540 O O . GLN B 1 48 ? 12.391 -10.359 -11.828 1 95.44 48 GLN B O 1
ATOM 1545 N N . LEU B 1 49 ? 10.758 -11.594 -12.656 1 96.5 49 LEU B N 1
ATOM 1546 C CA . LEU B 1 49 ? 10.992 -12.672 -11.711 1 96.5 49 LEU B CA 1
ATOM 1547 C C . LEU B 1 49 ? 12.367 -13.305 -11.93 1 96.5 49 LEU B C 1
ATOM 1549 O O . LEU B 1 49 ? 13.055 -13.641 -10.969 1 96.5 49 LEU B O 1
ATOM 1553 N N . LYS B 1 50 ? 12.727 -13.43 -13.172 1 95.62 50 LYS B N 1
ATOM 1554 C CA . LYS B 1 50 ? 14.047 -13.961 -13.516 1 95.62 50 LYS B CA 1
ATOM 1555 C C . LYS B 1 50 ? 15.148 -13.031 -13.031 1 95.62 50 LYS B C 1
ATOM 1557 O O . LYS B 1 50 ? 16.109 -13.477 -12.398 1 95.62 50 LYS B O 1
ATOM 1562 N N . ASN B 1 51 ? 14.984 -11.773 -13.289 1 95.44 51 ASN B N 1
ATOM 1563 C CA . ASN B 1 51 ? 15.977 -10.781 -12.883 1 95.44 51 ASN B CA 1
ATOM 1564 C C . ASN B 1 51 ? 16.141 -10.75 -11.367 1 95.44 51 ASN B C 1
ATOM 1566 O O . ASN B 1 51 ? 17.234 -10.469 -10.859 1 95.44 51 ASN B O 1
ATOM 1570 N N . ALA B 1 52 ? 15.062 -11.062 -10.68 1 95.69 52 ALA B N 1
ATOM 1571 C CA . ALA B 1 52 ? 15.086 -11.07 -9.219 1 95.69 52 ALA B CA 1
ATOM 1572 C C . ALA B 1 52 ? 15.672 -12.375 -8.688 1 95.69 52 ALA B C 1
ATOM 1574 O O . ALA B 1 52 ? 15.812 -12.555 -7.477 1 95.69 52 ALA B O 1
ATOM 1575 N N . GLY B 1 53 ? 15.93 -13.297 -9.547 1 95.88 53 GLY B N 1
ATOM 1576 C CA . GLY B 1 53 ? 16.531 -14.562 -9.164 1 95.88 53 GLY B CA 1
ATOM 1577 C C . GLY B 1 53 ? 15.539 -15.555 -8.594 1 95.88 53 GLY B C 1
ATOM 1578 O O . GLY B 1 53 ? 15.922 -16.469 -7.867 1 95.88 53 GLY B O 1
ATOM 1579 N N . LEU B 1 54 ? 14.297 -15.367 -8.875 1 96.69 54 LEU B N 1
ATOM 1580 C CA . LEU B 1 54 ? 13.281 -16.25 -8.312 1 96.69 54 LEU B CA 1
ATOM 1581 C C . LEU B 1 54 ? 12.984 -17.406 -9.242 1 96.69 54 LEU B C 1
ATOM 1583 O O . LEU B 1 54 ? 12.562 -18.484 -8.789 1 96.69 54 LEU B O 1
ATOM 1587 N N . ILE B 1 55 ? 13.211 -17.188 -10.539 1 95.31 55 ILE B N 1
ATOM 1588 C CA . ILE B 1 55 ? 12.992 -18.266 -11.516 1 95.31 55 ILE B CA 1
ATOM 1589 C C . ILE B 1 55 ? 14.117 -18.25 -12.555 1 95.31 55 ILE B C 1
ATOM 1591 O O . ILE B 1 55 ? 14.867 -17.281 -12.648 1 95.31 55 ILE B O 1
ATOM 1595 N N . ASN B 1 56 ? 14.227 -19.328 -13.211 1 92.25 56 ASN B N 1
ATOM 1596 C CA . ASN B 1 56 ? 15.047 -19.438 -14.414 1 92.25 56 ASN B CA 1
ATOM 1597 C C . ASN B 1 56 ? 14.203 -19.844 -15.625 1 92.25 56 ASN B C 1
ATOM 1599 O O . ASN B 1 56 ? 13.211 -20.547 -15.492 1 92.25 56 ASN B O 1
ATOM 1603 N N . VAL B 1 57 ? 14.547 -19.234 -16.719 1 83.56 57 VAL B N 1
ATOM 1604 C CA . VAL B 1 57 ? 13.867 -19.609 -17.953 1 83.56 57 VAL B CA 1
ATOM 1605 C C . VAL B 1 57 ? 14.797 -20.453 -18.828 1 83.56 57 VAL B C 1
ATOM 1607 O O . VAL B 1 57 ? 15.961 -20.094 -19.031 1 83.56 57 VAL B O 1
ATOM 1610 N N . ILE B 1 58 ? 14.32 -21.703 -19.156 1 76.88 58 ILE B N 1
ATOM 1611 C CA . ILE B 1 58 ? 15.117 -22.594 -19.984 1 76.88 58 ILE B CA 1
ATOM 1612 C C . ILE B 1 58 ? 15.062 -22.141 -21.438 1 76.88 58 ILE B C 1
ATOM 1614 O O . ILE B 1 58 ? 13.984 -21.953 -22 1 76.88 58 ILE B O 1
ATOM 1618 N N . ARG B 1 59 ? 16.266 -21.812 -21.984 1 72.5 59 ARG B N 1
ATOM 1619 C CA . ARG B 1 59 ? 16.406 -21.359 -23.375 1 72.5 59 ARG B CA 1
ATOM 1620 C C . ARG B 1 59 ? 16.031 -22.484 -24.344 1 72.5 59 ARG B C 1
ATOM 1622 O O . ARG B 1 59 ? 16.344 -23.641 -24.109 1 72.5 59 ARG B O 1
ATOM 1629 N N . GLY B 1 60 ? 15.43 -22.125 -25.516 1 64.62 60 GLY B N 1
ATOM 1630 C CA . GLY B 1 60 ? 15.117 -23.078 -26.578 1 64.62 60 GLY B CA 1
ATOM 1631 C C . GLY B 1 60 ? 13.742 -23.703 -26.438 1 64.62 60 GLY B C 1
ATOM 1632 O O . GLY B 1 60 ? 12.789 -23.266 -27.094 1 64.62 60 GLY B O 1
ATOM 1633 N N . THR B 1 61 ? 13.727 -24.844 -25.578 1 61.22 61 THR B N 1
ATOM 1634 C CA . THR B 1 61 ? 12.508 -25.625 -25.469 1 61.22 61 THR B CA 1
ATOM 1635 C C . THR B 1 61 ? 11.453 -24.875 -24.656 1 61.22 61 THR B C 1
ATOM 1637 O O . THR B 1 61 ? 10.266 -25.203 -24.734 1 61.22 61 THR B O 1
ATOM 1640 N N . GLY B 1 62 ? 11.703 -23.75 -24.062 1 65.38 62 GLY B N 1
ATOM 1641 C CA . GLY B 1 62 ? 10.742 -23.062 -23.203 1 65.38 62 GLY B CA 1
ATOM 1642 C C . GLY B 1 62 ? 10.547 -23.719 -21.859 1 65.38 62 GLY B C 1
ATOM 1643 O O . GLY B 1 62 ? 11.102 -24.797 -21.609 1 65.38 62 GLY B O 1
ATOM 1644 N N . GLY B 1 63 ? 10.266 -23.109 -20.766 1 83.19 63 GLY B N 1
ATOM 1645 C CA . GLY B 1 63 ? 10.016 -23.672 -19.453 1 83.19 63 GLY B CA 1
ATOM 1646 C C . GLY B 1 63 ? 10.5 -22.781 -18.328 1 83.19 63 GLY B C 1
ATOM 1647 O O . GLY B 1 63 ? 11.414 -21.969 -18.516 1 83.19 63 GLY B O 1
ATOM 1648 N N . ILE B 1 64 ? 9.742 -22.828 -17.281 1 88.44 64 ILE B N 1
ATOM 1649 C CA . ILE B 1 64 ? 10.039 -22.031 -16.094 1 88.44 64 ILE B CA 1
ATOM 1650 C C . ILE B 1 64 ? 10.422 -22.953 -14.938 1 88.44 64 ILE B C 1
ATOM 1652 O O . ILE B 1 64 ? 9.758 -23.953 -14.688 1 88.44 64 ILE B O 1
ATOM 1656 N N . GLU B 1 65 ? 11.602 -22.688 -14.406 1 88.38 65 GLU B N 1
ATOM 1657 C CA . GLU B 1 65 ? 12.078 -23.438 -13.25 1 88.38 65 GLU B CA 1
ATOM 1658 C C . GLU B 1 65 ? 12.273 -22.516 -12.039 1 88.38 65 GLU B C 1
ATOM 1660 O O . GLU B 1 65 ? 12.781 -21.406 -12.172 1 88.38 65 GLU B O 1
ATOM 1665 N N . LEU B 1 66 ? 11.852 -23.047 -10.859 1 90.69 66 LEU B N 1
ATOM 1666 C CA . LEU B 1 66 ? 12.062 -22.297 -9.625 1 90.69 66 LEU B CA 1
ATOM 1667 C C . LEU B 1 66 ? 13.516 -22.391 -9.18 1 90.69 66 LEU B C 1
ATOM 1669 O O . LEU B 1 66 ? 14.141 -23.438 -9.289 1 90.69 66 LEU B O 1
ATOM 1673 N N . THR B 1 67 ? 14.055 -21.297 -8.617 1 91.94 67 THR B N 1
ATOM 1674 C CA . THR B 1 67 ? 15.469 -21.25 -8.258 1 91.94 67 THR B CA 1
ATOM 1675 C C . THR B 1 67 ? 15.688 -21.75 -6.84 1 91.94 67 THR B C 1
ATOM 1677 O O . THR B 1 67 ? 16.812 -22.062 -6.449 1 91.94 67 THR B O 1
ATOM 1680 N N . ARG B 1 68 ? 14.656 -21.75 -6.078 1 92.69 68 ARG B N 1
ATOM 1681 C CA . ARG B 1 68 ? 14.734 -22.234 -4.703 1 92.69 68 ARG B CA 1
ATOM 1682 C C . ARG B 1 68 ? 13.422 -22.875 -4.273 1 92.69 68 ARG B C 1
ATOM 1684 O O . ARG B 1 68 ? 12.445 -22.859 -5.023 1 92.69 68 ARG B O 1
ATOM 1691 N N . ASP B 1 69 ? 13.555 -23.469 -3.041 1 95.38 69 ASP B N 1
ATOM 1692 C CA . ASP B 1 69 ? 12.367 -24.141 -2.514 1 95.38 69 ASP B CA 1
ATOM 1693 C C . ASP B 1 69 ? 11.234 -23.141 -2.289 1 95.38 69 ASP B C 1
ATOM 1695 O O . ASP B 1 69 ? 11.469 -22 -1.873 1 95.38 69 ASP B O 1
ATOM 1699 N N . LEU B 1 70 ? 9.984 -23.594 -2.537 1 96.5 70 LEU B N 1
ATOM 1700 C CA . LEU B 1 70 ? 8.797 -22.75 -2.393 1 96.5 70 LEU B CA 1
ATOM 1701 C C . LEU B 1 70 ? 8.703 -22.188 -0.979 1 96.5 70 LEU B C 1
ATOM 1703 O O . LEU B 1 70 ? 8.211 -21.062 -0.782 1 96.5 70 LEU B O 1
ATOM 1707 N N . LYS B 1 71 ? 9.203 -22.938 0.063 1 97.19 71 LYS B N 1
ATOM 1708 C CA . LYS B 1 71 ? 9.117 -22.531 1.462 1 97.19 71 LYS B CA 1
ATOM 1709 C C . LYS B 1 71 ? 10.039 -21.344 1.745 1 97.19 71 LYS B C 1
ATOM 1711 O O . LYS B 1 71 ? 9.891 -20.656 2.758 1 97.19 71 LYS B O 1
ATOM 1716 N N . ASP B 1 72 ? 10.992 -21.156 0.835 1 97.38 72 ASP B N 1
ATOM 1717 C CA . ASP B 1 72 ? 12 -20.125 1.046 1 97.38 72 ASP B CA 1
ATOM 1718 C C . ASP B 1 72 ? 11.648 -18.844 0.274 1 97.38 72 ASP B C 1
ATOM 1720 O O . ASP B 1 72 ? 12.406 -17.875 0.292 1 97.38 72 ASP B O 1
ATOM 1724 N N . ILE B 1 73 ? 10.609 -18.781 -0.484 1 97.5 73 ILE B N 1
ATOM 1725 C CA . ILE B 1 73 ? 10.156 -17.625 -1.231 1 97.5 73 ILE B CA 1
ATOM 1726 C C . ILE B 1 73 ? 8.867 -17.078 -0.615 1 97.5 73 ILE B C 1
ATOM 1728 O O . ILE B 1 73 ? 7.832 -17.75 -0.63 1 97.5 73 ILE B O 1
ATOM 1732 N N . THR B 1 74 ? 8.93 -15.852 -0.106 1 98.06 74 THR B N 1
ATOM 1733 C CA . THR B 1 74 ? 7.777 -15.25 0.547 1 98.06 74 THR B CA 1
ATOM 1734 C C . THR B 1 74 ? 7.008 -14.359 -0.426 1 98.06 74 THR B C 1
ATOM 1736 O O . THR B 1 74 ? 7.496 -14.055 -1.517 1 98.06 74 THR B O 1
ATOM 1739 N N . PHE B 1 75 ? 5.773 -14 -0.02 1 97.44 75 PHE B N 1
ATOM 1740 C CA . PHE B 1 75 ? 5.012 -13.016 -0.782 1 97.44 75 PHE B CA 1
ATOM 1741 C C . PHE B 1 75 ? 5.789 -11.711 -0.908 1 97.44 75 PHE B C 1
ATOM 1743 O O . PHE B 1 75 ? 5.707 -11.031 -1.933 1 97.44 75 PHE B O 1
ATOM 1750 N N . TYR B 1 76 ? 6.574 -11.445 0.146 1 96.56 76 TYR B N 1
ATOM 1751 C CA . TYR B 1 76 ? 7.383 -10.234 0.135 1 96.56 76 TYR B CA 1
ATOM 1752 C C . TYR B 1 76 ? 8.438 -10.289 -0.964 1 96.56 76 TYR B C 1
ATOM 1754 O O . TYR B 1 76 ? 8.68 -9.297 -1.654 1 96.56 76 TYR B O 1
ATOM 1762 N N . ASP B 1 77 ? 9.055 -11.438 -1.14 1 96.31 77 ASP B N 1
ATOM 1763 C CA . ASP B 1 77 ? 10.047 -11.617 -2.197 1 96.31 77 ASP B CA 1
ATOM 1764 C C . ASP B 1 77 ? 9.438 -11.352 -3.572 1 96.31 77 ASP B C 1
ATOM 1766 O O . ASP B 1 77 ? 10.047 -10.688 -4.41 1 96.31 77 ASP B O 1
ATOM 1770 N N . VAL B 1 78 ? 8.258 -11.883 -3.773 1 96.25 78 VAL B N 1
ATOM 1771 C CA . VAL B 1 78 ? 7.57 -11.727 -5.051 1 96.25 78 VAL B CA 1
ATOM 1772 C C . VAL B 1 78 ? 7.168 -10.266 -5.242 1 96.25 78 VAL B C 1
ATOM 1774 O O . VAL B 1 78 ? 7.355 -9.703 -6.324 1 96.25 78 VAL B O 1
ATOM 1777 N N . TYR B 1 79 ? 6.699 -9.656 -4.164 1 93.81 79 TYR B N 1
ATOM 1778 C CA . TYR B 1 79 ? 6.293 -8.258 -4.18 1 93.81 79 TYR B CA 1
ATOM 1779 C C . TYR B 1 79 ? 7.461 -7.359 -4.566 1 93.81 79 TYR B C 1
ATOM 1781 O O . TYR B 1 79 ? 7.316 -6.477 -5.418 1 93.81 79 TYR B O 1
ATOM 1789 N N . GLN B 1 80 ? 8.602 -7.594 -4.023 1 93.25 80 GLN B N 1
ATOM 1790 C CA . GLN B 1 80 ? 9.789 -6.793 -4.305 1 93.25 80 GLN B CA 1
ATOM 1791 C C . GLN B 1 80 ? 10.234 -6.957 -5.754 1 93.25 80 GLN B C 1
ATOM 1793 O O . GLN B 1 80 ? 10.727 -6.008 -6.371 1 93.25 80 GLN B O 1
ATOM 1798 N N . ALA B 1 81 ? 10.031 -8.117 -6.215 1 94.12 81 ALA B N 1
ATOM 1799 C CA . ALA B 1 81 ? 10.453 -8.414 -7.586 1 94.12 81 ALA B CA 1
ATOM 1800 C C . ALA B 1 81 ? 9.562 -7.695 -8.594 1 94.12 81 ALA B C 1
ATOM 1802 O O . ALA B 1 81 ? 10.039 -7.219 -9.625 1 94.12 81 ALA B O 1
ATOM 1803 N N . ILE B 1 82 ? 8.289 -7.609 -8.352 1 91.62 82 ILE B N 1
ATOM 1804 C CA . ILE B 1 82 ? 7.301 -7.145 -9.312 1 91.62 82 ILE B CA 1
ATOM 1805 C C . ILE B 1 82 ? 7.102 -5.637 -9.164 1 91.62 82 ILE B C 1
ATOM 1807 O O . ILE B 1 82 ? 6.871 -4.934 -10.148 1 91.62 82 ILE B O 1
ATOM 1811 N N . GLU B 1 83 ? 7.027 -5.207 -7.93 1 80.94 83 GLU B N 1
ATOM 1812 C CA . GLU B 1 83 ? 6.742 -3.807 -7.637 1 80.94 83 GLU B CA 1
ATOM 1813 C C . GLU B 1 83 ? 7.871 -3.17 -6.828 1 80.94 83 GLU B C 1
ATOM 1815 O O . GLU B 1 83 ? 7.664 -2.748 -5.688 1 80.94 83 GLU B O 1
ATOM 1820 N N . PRO B 1 84 ? 8.953 -3.047 -7.488 1 75.94 84 PRO B N 1
ATOM 1821 C CA . PRO B 1 84 ? 10.023 -2.41 -6.715 1 75.94 84 PRO B CA 1
ATOM 1822 C C . PRO B 1 84 ? 9.703 -0.962 -6.348 1 75.94 84 PRO B C 1
ATOM 1824 O O . PRO B 1 84 ? 9.18 -0.214 -7.176 1 75.94 84 PRO B O 1
ATOM 1827 N N . LEU B 1 85 ? 9.609 -0.699 -5.09 1 74.75 85 LEU B N 1
ATOM 1828 C CA . LEU B 1 85 ? 9.352 0.658 -4.621 1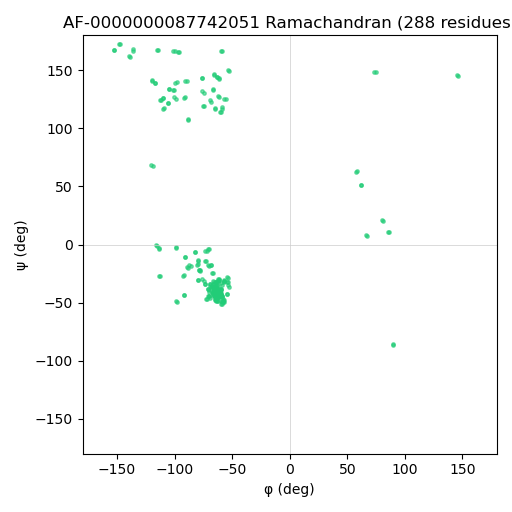 74.75 85 LEU B CA 1
ATOM 1829 C C . LEU B 1 85 ? 10.531 1.576 -4.926 1 74.75 85 LEU B C 1
ATOM 1831 O O . LEU B 1 85 ? 11.688 1.176 -4.781 1 74.75 85 LEU B O 1
ATOM 1835 N N . GLU B 1 86 ? 10.133 2.701 -5.453 1 71.38 86 GLU B N 1
ATOM 1836 C CA . GLU B 1 86 ? 11.172 3.713 -5.609 1 71.38 86 GLU B CA 1
ATOM 1837 C C . GLU B 1 86 ? 11.805 4.062 -4.266 1 71.38 86 GLU B C 1
ATOM 1839 O O . GLU B 1 86 ? 11.109 4.461 -3.33 1 71.38 86 GLU B O 1
ATOM 1844 N N . ASP B 1 87 ? 13.07 3.838 -4.078 1 75.12 87 ASP B N 1
ATOM 1845 C CA . ASP B 1 87 ? 13.867 4.145 -2.893 1 75.12 87 ASP B CA 1
ATOM 1846 C C . ASP B 1 87 ? 13.422 3.301 -1.7 1 75.12 87 ASP B C 1
ATOM 1848 O O . ASP B 1 87 ? 13.711 3.641 -0.551 1 75.12 87 ASP B O 1
ATOM 1852 N N . GLY B 1 88 ? 12.562 2.375 -1.963 1 78.69 88 GLY B N 1
ATOM 1853 C CA . GLY B 1 88 ? 12.148 1.454 -0.916 1 78.69 88 GLY B CA 1
ATOM 1854 C C . GLY B 1 88 ? 11.008 1.985 -0.071 1 78.69 88 GLY B C 1
ATOM 1855 O O . GLY B 1 88 ? 10.648 1.388 0.947 1 78.69 88 GLY B O 1
ATOM 1856 N N . ASN B 1 89 ? 10.422 3.094 -0.561 1 84.19 89 ASN B N 1
ATOM 1857 C CA . ASN B 1 89 ? 9.383 3.721 0.247 1 84.19 89 ASN B CA 1
ATOM 1858 C C . ASN B 1 89 ? 8.008 3.551 -0.385 1 84.19 89 ASN B C 1
ATOM 1860 O O . ASN B 1 89 ? 7.82 3.842 -1.567 1 84.19 89 ASN B O 1
ATOM 1864 N N . LEU B 1 90 ? 7.137 3.031 0.415 1 84.56 90 LEU B N 1
ATOM 1865 C CA . LEU B 1 90 ? 5.758 2.867 -0.036 1 84.56 90 LEU B CA 1
ATOM 1866 C C . LEU B 1 90 ? 5.078 4.223 -0.211 1 84.56 90 LEU B C 1
ATOM 1868 O O . LEU B 1 90 ? 4.305 4.414 -1.151 1 84.56 90 LEU B O 1
ATOM 1872 N N . PHE B 1 91 ? 5.441 5.113 0.72 1 85.88 91 PHE B N 1
ATOM 1873 C CA . PHE B 1 91 ? 4.824 6.434 0.71 1 85.88 91 PHE B CA 1
ATOM 1874 C C . PHE B 1 91 ? 5.75 7.461 0.072 1 85.88 91 PHE B C 1
ATOM 1876 O O . PHE B 1 91 ? 6.93 7.547 0.428 1 85.88 91 PHE B O 1
ATOM 1883 N N . ARG B 1 92 ? 5.215 8.195 -0.77 1 82.12 92 ARG B N 1
ATOM 1884 C CA . ARG B 1 92 ? 5.973 9.305 -1.345 1 82.12 92 ARG B CA 1
ATOM 1885 C C . ARG B 1 92 ? 5.801 10.57 -0.518 1 82.12 92 ARG B C 1
ATOM 1887 O O . ARG B 1 92 ? 4.723 10.828 0.022 1 82.12 92 ARG B O 1
ATOM 1894 N N . PHE B 1 93 ? 6.891 11.188 -0.443 1 80.94 93 PHE B N 1
ATOM 1895 C CA . PHE B 1 93 ? 6.832 12.5 0.179 1 80.94 93 PHE B CA 1
ATOM 1896 C C . PHE B 1 93 ? 6.793 13.602 -0.879 1 80.94 93 PHE B C 1
ATOM 1898 O O . PHE B 1 93 ? 7.43 13.484 -1.927 1 80.94 93 PHE B O 1
ATOM 1905 N N . HIS B 1 94 ? 5.949 14.586 -0.604 1 77.25 94 HIS B N 1
ATOM 1906 C CA . HIS B 1 94 ? 5.996 15.75 -1.474 1 77.25 94 HIS B CA 1
ATOM 1907 C C . HIS B 1 94 ? 7.363 16.422 -1.421 1 77.25 94 HIS B C 1
ATOM 1909 O O . HIS B 1 94 ? 8.023 16.406 -0.382 1 77.25 94 HIS B O 1
ATOM 1915 N N . GLU B 1 95 ? 7.719 16.875 -2.51 1 72.12 95 GLU B N 1
ATOM 1916 C CA . GLU B 1 95 ? 9.078 17.391 -2.691 1 72.12 95 GLU B CA 1
ATOM 1917 C C . GLU B 1 95 ? 9.234 18.766 -2.061 1 72.12 95 GLU B C 1
ATOM 1919 O O . GLU B 1 95 ? 8.32 19.594 -2.131 1 72.12 95 GLU B O 1
ATOM 1924 N N . SER B 1 96 ? 10.297 18.922 -1.312 1 78 96 SER B N 1
ATOM 1925 C CA . SER B 1 96 ? 10.922 20.172 -0.878 1 78 96 SER B CA 1
ATOM 1926 C C . SER B 1 96 ? 9.938 21.047 -0.101 1 78 96 SER B C 1
ATOM 1928 O O . SER B 1 96 ? 9.625 22.156 -0.521 1 78 96 SER B O 1
ATOM 1930 N N . PRO B 1 97 ? 9.414 20.578 1.077 1 80.69 97 PRO B N 1
ATOM 1931 C CA . PRO B 1 97 ? 8.602 21.484 1.894 1 80.69 97 PRO B CA 1
ATOM 1932 C C . PRO B 1 97 ? 9.305 22.797 2.201 1 80.69 97 PRO B C 1
ATOM 1934 O O . PRO B 1 97 ? 10.539 22.875 2.154 1 80.69 97 PRO B O 1
ATOM 1937 N N . ASN B 1 98 ? 8.555 23.859 2.344 1 84.25 98 ASN B N 1
ATOM 1938 C CA . ASN B 1 98 ? 9.117 25.172 2.586 1 84.25 98 ASN B CA 1
ATOM 1939 C C . ASN B 1 98 ? 9.938 25.203 3.873 1 84.25 98 ASN B C 1
ATOM 1941 O O . ASN B 1 98 ? 9.383 25.125 4.969 1 84.25 98 ASN B O 1
ATOM 1945 N N . PRO B 1 99 ? 11.234 25.406 3.725 1 83.5 99 PRO B N 1
ATOM 1946 C CA . PRO B 1 99 ? 12.078 25.391 4.926 1 83.5 99 PRO B CA 1
ATOM 1947 C C . PRO B 1 99 ? 11.812 26.594 5.84 1 83.5 99 PRO B C 1
ATOM 1949 O O . PRO B 1 99 ? 12.203 26.578 7.008 1 83.5 99 PRO B O 1
ATOM 1952 N N . GLU B 1 100 ? 11.211 27.578 5.332 1 85.69 100 GLU B N 1
ATOM 1953 C CA . GLU B 1 100 ? 10.922 28.766 6.133 1 85.69 100 GLU B CA 1
ATOM 1954 C C . GLU B 1 100 ? 9.695 28.547 7.016 1 85.69 100 GLU B C 1
ATOM 1956 O O . GLU B 1 100 ? 9.477 29.281 7.98 1 85.69 100 GLU B O 1
ATOM 1961 N N . CYS B 1 101 ? 8.922 27.562 6.703 1 87.75 101 CYS B N 1
ATOM 1962 C CA . CYS B 1 101 ? 7.746 27.219 7.496 1 87.75 101 CYS B CA 1
ATOM 1963 C C . CYS B 1 101 ? 8.086 26.188 8.562 1 87.75 101 CYS B C 1
ATOM 1965 O O . CYS B 1 101 ? 8.703 25.156 8.266 1 87.75 101 CYS B O 1
ATOM 1967 N N . PRO B 1 102 ? 7.75 26.531 9.812 1 89.5 102 PRO B N 1
ATOM 1968 C CA . PRO B 1 102 ? 8.055 25.562 10.883 1 89.5 102 PRO B CA 1
ATOM 1969 C C . PRO B 1 102 ? 7.5 24.172 10.602 1 89.5 102 PRO B C 1
ATOM 1971 O O . PRO B 1 102 ? 8.125 23.172 10.961 1 89.5 102 PRO B O 1
ATOM 1974 N N . VAL B 1 103 ? 6.406 24.062 10.031 1 91.44 103 VAL B N 1
ATOM 1975 C CA . VAL B 1 103 ? 5.824 22.766 9.695 1 91.44 103 VAL B CA 1
ATOM 1976 C C . VAL B 1 103 ? 6.602 22.141 8.539 1 91.44 103 VAL B C 1
ATOM 1978 O O . VAL B 1 103 ? 6.941 20.953 8.586 1 91.44 103 VAL B O 1
ATOM 1981 N N . GLY B 1 104 ? 6.852 22.922 7.52 1 89.12 104 GLY B N 1
ATOM 1982 C CA . GLY B 1 104 ? 7.586 22.438 6.363 1 89.12 104 GLY B CA 1
ATOM 1983 C C . GLY B 1 104 ? 8.93 21.828 6.719 1 89.12 104 GLY B C 1
ATOM 1984 O O . GLY B 1 104 ? 9.281 20.766 6.219 1 89.12 104 GLY B O 1
ATOM 1985 N N . ARG B 1 105 ? 9.633 22.453 7.598 1 90.06 105 ARG B N 1
ATOM 1986 C CA . ARG B 1 105 ? 10.984 21.984 7.895 1 90.06 105 ARG B CA 1
ATOM 1987 C C . ARG B 1 105 ? 10.953 20.781 8.836 1 90.06 105 ARG B C 1
ATOM 1989 O O . ARG B 1 105 ? 11.961 20.094 9 1 90.06 105 ARG B O 1
ATOM 1996 N N . ASN B 1 106 ? 9.773 20.5 9.484 1 92.12 106 ASN B N 1
ATOM 1997 C CA . ASN B 1 106 ? 9.734 19.453 10.492 1 92.12 106 ASN B CA 1
ATOM 1998 C C . ASN B 1 106 ? 8.828 18.297 10.07 1 92.12 106 ASN B C 1
ATOM 2000 O O . ASN B 1 106 ? 8.727 17.297 10.766 1 92.12 106 ASN B O 1
ATOM 2004 N N . ILE B 1 107 ? 8.234 18.391 8.969 1 91.81 107 ILE B N 1
ATOM 2005 C CA . ILE B 1 107 ? 7.207 17.438 8.578 1 91.81 107 ILE B CA 1
ATOM 2006 C C . ILE B 1 107 ? 7.828 16.047 8.383 1 91.81 107 ILE B C 1
ATOM 2008 O O . ILE B 1 107 ? 7.223 15.039 8.734 1 91.81 107 ILE B O 1
ATOM 2012 N N . HIS B 1 108 ? 9.031 15.961 7.863 1 90.31 108 HIS B N 1
ATOM 2013 C CA . HIS B 1 108 ? 9.711 14.68 7.691 1 90.31 108 HIS B CA 1
ATOM 2014 C C . HIS B 1 108 ? 9.977 14.016 9.039 1 90.31 108 HIS B C 1
ATOM 2016 O O . HIS B 1 108 ? 9.711 12.82 9.211 1 90.31 108 HIS B O 1
ATOM 2022 N N . SER B 1 109 ? 10.43 14.773 9.922 1 90.56 109 SER B N 1
ATOM 2023 C CA . SER B 1 109 ? 10.688 14.258 11.258 1 90.56 109 SER B CA 1
ATOM 2024 C C . SER B 1 109 ? 9.406 13.75 11.914 1 90.56 109 SER B C 1
ATOM 2026 O O . SER B 1 109 ? 9.438 12.797 12.695 1 90.56 109 SER B O 1
ATOM 2028 N N . LEU B 1 110 ? 8.336 14.344 11.555 1 93.12 110 LEU B N 1
ATOM 2029 C CA . LEU B 1 110 ? 7.055 14.016 12.172 1 93.12 110 LEU B CA 1
ATOM 2030 C C . LEU B 1 110 ? 6.473 12.742 11.57 1 93.12 110 LEU B C 1
ATOM 2032 O O . LEU B 1 110 ? 5.844 11.945 12.273 1 93.12 110 LEU B O 1
ATOM 2036 N N . LEU B 1 111 ? 6.789 12.5 10.281 1 94.88 111 LEU B N 1
ATOM 2037 C CA . LEU B 1 111 ? 5.988 11.508 9.578 1 94.88 111 LEU B CA 1
ATOM 2038 C C . LEU B 1 111 ? 6.832 10.281 9.227 1 94.88 111 LEU B C 1
ATOM 2040 O O . LEU B 1 111 ? 6.305 9.172 9.141 1 94.88 111 LEU B O 1
ATOM 2044 N N . ASP B 1 112 ? 8.148 10.422 9.062 1 93.19 112 ASP B N 1
ATOM 2045 C CA . ASP B 1 112 ? 8.992 9.398 8.445 1 93.19 112 ASP B CA 1
ATOM 2046 C C . ASP B 1 112 ? 8.883 8.07 9.195 1 93.19 112 ASP B C 1
ATOM 2048 O O . ASP B 1 112 ? 8.625 7.027 8.586 1 93.19 112 ASP B O 1
ATOM 2052 N N . ASP B 1 113 ? 9.031 8.125 10.492 1 94.88 113 ASP B N 1
ATOM 2053 C CA . ASP B 1 113 ? 9.016 6.895 11.281 1 94.88 113 ASP B CA 1
ATOM 2054 C C . ASP B 1 113 ? 7.637 6.234 11.234 1 94.88 113 ASP B C 1
ATOM 2056 O O . ASP B 1 113 ? 7.535 5.008 11.164 1 94.88 113 ASP B O 1
ATOM 2060 N N . LYS B 1 114 ? 6.617 7.027 11.32 1 96.12 114 LYS B N 1
ATOM 2061 C CA . LYS B 1 114 ? 5.254 6.496 11.297 1 96.12 114 LYS B CA 1
ATOM 2062 C C . LYS B 1 114 ? 4.957 5.824 9.953 1 96.12 114 LYS B C 1
ATOM 2064 O O . LYS B 1 114 ? 4.422 4.715 9.922 1 96.12 114 LYS B O 1
ATOM 2069 N N . LEU B 1 115 ? 5.367 6.484 8.875 1 94.25 115 LEU B N 1
ATOM 2070 C CA . LEU B 1 115 ? 5.148 5.934 7.543 1 94.25 115 LEU B CA 1
ATOM 2071 C C . LEU B 1 115 ? 5.949 4.652 7.34 1 94.25 115 LEU B C 1
ATOM 2073 O O . LEU B 1 115 ? 5.457 3.695 6.742 1 94.25 115 LEU B O 1
ATOM 2077 N N . LYS B 1 116 ? 7.145 4.648 7.844 1 94.81 116 LYS B N 1
ATOM 2078 C CA . LYS B 1 116 ? 7.977 3.449 7.77 1 94.81 116 LYS B CA 1
ATOM 2079 C C . LYS B 1 116 ? 7.344 2.295 8.539 1 94.81 116 LYS B C 1
ATOM 2081 O O . LYS B 1 116 ? 7.352 1.153 8.078 1 94.81 116 LYS B O 1
ATOM 2086 N N . ASN B 1 117 ? 6.852 2.615 9.711 1 97.31 117 ASN B N 1
ATOM 2087 C CA . ASN B 1 117 ? 6.191 1.591 10.508 1 97.31 117 ASN B CA 1
ATOM 2088 C C . ASN B 1 117 ? 4.98 1.007 9.789 1 97.31 117 ASN B C 1
ATOM 2090 O O . ASN B 1 117 ? 4.738 -0.2 9.852 1 97.31 117 ASN B O 1
ATOM 2094 N N . ILE B 1 118 ? 4.262 1.825 9.195 1 96 118 ILE B N 1
ATOM 2095 C CA . ILE B 1 118 ? 3.08 1.395 8.453 1 96 118 ILE B CA 1
ATOM 2096 C C . ILE B 1 118 ? 3.496 0.472 7.312 1 96 118 ILE B C 1
ATOM 2098 O O . ILE B 1 118 ? 2.922 -0.605 7.133 1 96 118 ILE B O 1
ATOM 2102 N N . GLN B 1 119 ? 4.492 0.894 6.543 1 93.56 119 GLN B N 1
ATOM 2103 C CA . GLN B 1 119 ? 5.023 0.063 5.469 1 93.56 119 GLN B CA 1
ATOM 2104 C C . GLN B 1 119 ? 5.539 -1.27 6.008 1 93.56 119 GLN B C 1
ATOM 2106 O O . GLN B 1 119 ? 5.281 -2.322 5.422 1 93.56 119 GLN B O 1
ATOM 2111 N N . GLU B 1 120 ? 6.27 -1.234 7.094 1 96.56 120 GLU B N 1
ATOM 2112 C CA . GLU B 1 120 ? 6.852 -2.434 7.691 1 96.56 120 GLU B CA 1
ATOM 2113 C C . GLU B 1 120 ? 5.77 -3.404 8.148 1 96.56 120 GLU B C 1
ATOM 2115 O O . GLU B 1 120 ? 5.945 -4.621 8.078 1 96.56 120 GLU B O 1
ATOM 2120 N N . ALA B 1 121 ? 4.672 -2.873 8.625 1 97.5 121 ALA B N 1
ATOM 2121 C CA . ALA B 1 121 ? 3.568 -3.738 9.031 1 97.5 121 ALA B CA 1
ATOM 2122 C C . ALA B 1 121 ? 3.049 -4.555 7.852 1 97.5 121 ALA B C 1
ATOM 2124 O O . ALA B 1 121 ? 2.832 -5.762 7.969 1 97.5 121 ALA B O 1
ATOM 2125 N N . MET B 1 122 ? 2.881 -3.93 6.758 1 94.88 122 MET B N 1
ATOM 2126 C CA . MET B 1 122 ? 2.43 -4.609 5.547 1 94.88 122 MET B CA 1
ATOM 2127 C C . MET B 1 122 ? 3.457 -5.637 5.086 1 94.88 122 MET B C 1
ATOM 2129 O O . MET B 1 122 ? 3.117 -6.797 4.84 1 94.88 122 MET B O 1
ATOM 2133 N N . GLU B 1 123 ? 4.727 -5.199 5.051 1 95.06 123 GLU B N 1
ATOM 2134 C CA . GLU B 1 123 ? 5.801 -6.062 4.57 1 95.06 123 GLU B CA 1
ATOM 2135 C C . GLU B 1 123 ? 6.004 -7.262 5.496 1 95.06 123 GLU B C 1
ATOM 2137 O O . GLU B 1 123 ? 6.254 -8.375 5.031 1 95.06 123 GLU B O 1
ATOM 2142 N N . SER B 1 124 ? 5.914 -7.012 6.746 1 98.06 124 SER B N 1
ATOM 2143 C CA . SER B 1 124 ? 6.055 -8.094 7.715 1 98.06 124 SER B CA 1
ATOM 2144 C C . SER B 1 124 ? 4.957 -9.141 7.547 1 98.06 124 SER B C 1
ATOM 2146 O O . SER B 1 124 ? 5.207 -10.336 7.68 1 98.06 124 SER B O 1
ATOM 2148 N N . GLU B 1 125 ? 3.744 -8.688 7.293 1 97.94 125 GLU B N 1
ATOM 2149 C CA . GLU B 1 125 ? 2.652 -9.617 7.035 1 97.94 125 GLU B CA 1
ATOM 2150 C C . GLU B 1 125 ? 2.912 -10.438 5.773 1 97.94 125 GLU B C 1
ATOM 2152 O O . GLU B 1 125 ? 2.65 -11.641 5.746 1 97.94 125 GLU B O 1
ATOM 2157 N N . MET B 1 126 ? 3.492 -9.828 4.742 1 96.56 126 MET B N 1
ATOM 2158 C CA . MET B 1 126 ? 3.812 -10.508 3.49 1 96.56 126 MET B CA 1
ATOM 2159 C C . MET B 1 126 ? 4.848 -11.602 3.715 1 96.56 126 MET B C 1
ATOM 2161 O O . MET B 1 126 ? 4.809 -12.648 3.057 1 96.56 126 MET B O 1
ATOM 2165 N N . LYS B 1 127 ? 5.699 -11.344 4.664 1 98 127 LYS B N 1
ATOM 2166 C CA . LYS B 1 127 ? 6.801 -12.266 4.934 1 98 127 LYS B CA 1
ATOM 2167 C C . LYS B 1 127 ? 6.297 -13.539 5.617 1 98 127 LYS B C 1
ATOM 2169 O O . LYS B 1 127 ? 7.004 -14.547 5.668 1 98 127 LYS B O 1
ATOM 2174 N N . LYS B 1 128 ? 5.102 -13.492 6.102 1 97.88 128 LYS B N 1
ATOM 2175 C CA . LYS B 1 128 ? 4.539 -14.641 6.805 1 97.88 128 LYS B CA 1
ATOM 2176 C C . LYS B 1 128 ? 4.066 -15.711 5.82 1 97.88 128 LYS B C 1
ATOM 2178 O O . LYS B 1 128 ? 3.869 -16.875 6.195 1 97.88 128 LYS B O 1
ATOM 2183 N N . TYR B 1 129 ? 3.822 -15.281 4.598 1 97.88 129 TYR B N 1
ATOM 2184 C CA . TYR B 1 129 ? 3.301 -16.203 3.596 1 97.88 129 TYR B CA 1
ATOM 2185 C C . TYR B 1 129 ? 4.391 -16.609 2.605 1 97.88 129 TYR B C 1
ATOM 2187 O O . TYR B 1 129 ? 5.168 -15.766 2.154 1 97.88 129 TYR B O 1
ATOM 2195 N N . THR B 1 130 ? 4.449 -17.891 2.348 1 97.94 130 THR B N 1
ATOM 2196 C CA . THR B 1 130 ? 5.391 -18.422 1.365 1 97.94 130 THR B CA 1
ATOM 2197 C C . THR B 1 130 ? 4.648 -19.031 0.182 1 97.94 130 THR B C 1
ATOM 2199 O O . THR B 1 130 ? 3.434 -19.219 0.236 1 97.94 130 THR B O 1
ATOM 2202 N N . LEU B 1 131 ? 5.406 -19.312 -0.885 1 97.5 131 LEU B N 1
ATOM 2203 C CA . LEU B 1 131 ? 4.805 -19.984 -2.037 1 97.5 131 LEU B CA 1
ATOM 2204 C C . LEU B 1 131 ? 4.398 -21.406 -1.688 1 97.5 131 LEU B C 1
ATOM 2206 O O . LEU B 1 131 ? 3.539 -22 -2.354 1 97.5 131 LEU B O 1
ATOM 2210 N N . ASN B 1 132 ? 5.059 -21.984 -0.659 1 97.56 132 ASN B N 1
ATOM 2211 C CA . ASN B 1 132 ? 4.637 -23.297 -0.196 1 97.56 132 ASN B CA 1
ATOM 2212 C C . ASN B 1 132 ? 3.217 -23.281 0.361 1 97.56 132 ASN B C 1
ATOM 2214 O O . ASN B 1 132 ? 2.492 -24.266 0.276 1 97.56 132 ASN B O 1
ATOM 2218 N N . ASP B 1 133 ? 2.84 -22.172 0.936 1 97.19 133 ASP B N 1
ATOM 2219 C CA . ASP B 1 133 ? 1.461 -22.016 1.39 1 97.19 133 ASP B CA 1
ATOM 2220 C C . ASP B 1 133 ? 0.482 -22.141 0.224 1 97.19 133 ASP B C 1
ATOM 2222 O O . ASP B 1 133 ? -0.611 -22.688 0.377 1 97.19 133 ASP B O 1
ATOM 2226 N N . LEU B 1 134 ? 0.871 -21.594 -0.92 1 96.12 134 LEU B N 1
ATOM 2227 C CA . LEU B 1 134 ? 0.025 -21.688 -2.104 1 96.12 134 LEU B CA 1
ATOM 2228 C C . LEU B 1 134 ? -0.068 -23.141 -2.584 1 96.12 134 LEU B C 1
ATOM 2230 O O . LEU B 1 134 ? -1.149 -23.609 -2.947 1 96.12 134 LEU B O 1
ATOM 2234 N N . ARG B 1 135 ? 1.082 -23.781 -2.57 1 95.5 135 ARG B N 1
ATOM 2235 C CA . ARG B 1 135 ? 1.094 -25.188 -2.971 1 95.5 135 ARG B CA 1
ATOM 2236 C C . ARG B 1 135 ? 0.173 -26.016 -2.084 1 95.5 135 ARG B C 1
ATOM 2238 O O . ARG B 1 135 ? -0.664 -26.781 -2.584 1 95.5 135 ARG B O 1
ATOM 2245 N N . SER B 1 136 ? 0.36 -25.875 -0.754 1 96.25 136 SER B N 1
ATOM 2246 C CA . SER B 1 136 ? -0.457 -26.625 0.198 1 96.25 136 SER B CA 1
ATOM 2247 C C . SER B 1 136 ? -1.938 -26.297 0.026 1 96.25 136 SER B C 1
ATOM 2249 O O . SER B 1 136 ? -2.777 -27.203 0.038 1 96.25 136 SER B O 1
ATOM 2251 N N . GLY B 1 137 ? -2.201 -25.031 -0.163 1 95.12 137 GLY B N 1
ATOM 2252 C CA . GLY B 1 137 ? -3.58 -24.625 -0.395 1 95.12 137 GLY B CA 1
ATOM 2253 C C . GLY B 1 137 ? -4.16 -25.188 -1.675 1 95.12 137 GLY B C 1
ATOM 2254 O O . GLY B 1 137 ? -5.316 -25.625 -1.699 1 95.12 137 GLY B O 1
ATOM 2255 N N . MET B 1 138 ? -3.408 -25.219 -2.676 1 93.75 138 MET B N 1
ATOM 2256 C CA . MET B 1 138 ? -3.852 -25.75 -3.961 1 93.75 138 MET B CA 1
ATOM 2257 C C . MET B 1 138 ? -4.133 -27.25 -3.863 1 93.75 138 MET B C 1
ATOM 2259 O O . MET B 1 138 ? -5.141 -27.719 -4.383 1 93.75 138 MET B O 1
ATOM 2263 N N . GLN B 1 139 ? -3.244 -27.938 -3.213 1 92.88 139 GLN B N 1
ATOM 2264 C CA . GLN B 1 139 ? -3.41 -29.375 -3.043 1 92.88 139 GLN B CA 1
ATOM 2265 C C . GLN B 1 139 ? -4.691 -29.688 -2.275 1 92.88 139 GLN B C 1
ATOM 2267 O O . GLN B 1 139 ? -5.414 -30.625 -2.625 1 92.88 139 GLN B O 1
ATOM 2272 N N . GLU B 1 140 ? -4.941 -28.859 -1.276 1 93.69 140 GLU B N 1
ATOM 2273 C CA . GLU B 1 140 ? -6.152 -29.047 -0.485 1 93.69 140 GLU B CA 1
ATOM 2274 C C . GLU B 1 140 ? -7.402 -28.797 -1.321 1 93.69 140 GLU B C 1
ATOM 2276 O O . GLU B 1 140 ? -8.383 -29.547 -1.227 1 93.69 140 GLU B O 1
ATOM 2281 N N . LEU B 1 141 ? -7.336 -27.828 -2.121 1 91.5 141 LEU B N 1
ATOM 2282 C CA . LEU B 1 141 ? -8.477 -27.469 -2.955 1 91.5 141 LEU B CA 1
ATOM 2283 C C . LEU B 1 141 ? -8.711 -28.516 -4.035 1 91.5 141 LEU B C 1
ATOM 2285 O O . LEU B 1 141 ? -9.859 -28.906 -4.301 1 91.5 141 LEU B O 1
ATOM 2289 N N . LEU B 1 142 ? -7.664 -29.031 -4.605 1 89.44 142 LEU B N 1
ATOM 2290 C CA . LEU B 1 142 ? -7.785 -30.047 -5.641 1 89.44 142 LEU B CA 1
ATOM 2291 C C . LEU B 1 142 ? -8.297 -31.359 -5.055 1 89.44 142 LEU B C 1
ATOM 2293 O O . LEU B 1 142 ? -9.047 -32.094 -5.703 1 89.44 142 LEU B O 1
ATOM 2297 N N . ALA B 1 143 ? -7.852 -31.609 -3.826 1 88.88 143 ALA B N 1
ATOM 2298 C CA . ALA B 1 143 ? -8.305 -32.844 -3.158 1 88.88 143 ALA B CA 1
ATOM 2299 C C . ALA B 1 143 ? -9.805 -32.781 -2.877 1 88.88 143 ALA B C 1
ATOM 2301 O O . ALA B 1 143 ? -10.5 -33.781 -2.951 1 88.88 143 ALA B O 1
ATOM 2302 N N . LYS B 1 144 ? -10.266 -31.578 -2.648 1 87.38 144 LYS B N 1
ATOM 2303 C CA . LYS B 1 144 ? -11.688 -31.406 -2.371 1 87.38 144 LYS B CA 1
ATOM 2304 C C . LYS B 1 144 ? -12.516 -31.516 -3.646 1 87.38 144 LYS B C 1
ATOM 2306 O O . LYS B 1 144 ? -13.688 -31.891 -3.596 1 87.38 144 LYS B O 1
ATOM 2311 N N . GLU B 1 145 ? -11.953 -31.156 -4.727 1 83.81 145 GLU B N 1
ATOM 2312 C CA . GLU B 1 145 ? -12.633 -31.234 -6.016 1 83.81 145 GLU B CA 1
ATOM 2313 C C . GLU B 1 145 ? -12.633 -32.656 -6.559 1 83.81 145 GLU B C 1
ATOM 2315 O O . GLU B 1 145 ? -13.453 -33 -7.406 1 83.81 145 GLU B O 1
ATOM 2320 N N . ALA B 1 146 ? -11.703 -33.531 -6.113 1 71.31 146 ALA B N 1
ATOM 2321 C CA . ALA B 1 146 ? -11.633 -34.938 -6.566 1 71.31 146 ALA B CA 1
ATOM 2322 C C . ALA B 1 146 ? -12.633 -35.812 -5.816 1 71.31 146 ALA B C 1
ATOM 2324 O O . ALA B 1 146 ? -12.906 -35.562 -4.637 1 71.31 146 ALA B O 1
#

InterPro domains:
  IPR000944 Transcription regulator Rrf2 [PF02082] (3-134)
  IPR000944 Transcription regulator Rrf2 [PS51197] (2-136)
  IPR000944 Transcription regulator Rrf2 [PTHR33221] (1-140)
  IPR036388 Winged helix-like DNA-binding domain superfamily [G3DSA:1.10.10.10] (1-140)
  IPR036390 Winged helix DNA-binding domain superfamily [SSF46785] (2-139)

Sequence (292 aa):
MQISSRFTVALHIFTCVDTFKDEHKVTSDFLAASINTNPVIIRKILTQLKNAGLINVIRGTGGIELTRDLKDITFYDVYQAIEPLEDGNLFRFHESPNPECPVGRNIHSLLDDKLKNIQEAMESEMKKYTLNDLRSGMQELLAKEAMQISSRFTVALHIFTCVDTFKDEHKVTSDFLAASINTNPVIIRKILTQLKNAGLINVIRGTGGIELTRDLKDITFYDVYQAIEPLEDGNLFRFHESPNPECPVGRNIHSLLDDKLKNIQEAMESEMKKYTLNDLRSGMQELLAKEA

Foldseek 3Di:
DDDDCLLVLLLQLLLVCVVCVVPDADALVNSCVVVVHDSVSSVVLVVLCVVLVQWDFDPDVTHIGGRDDQQVAW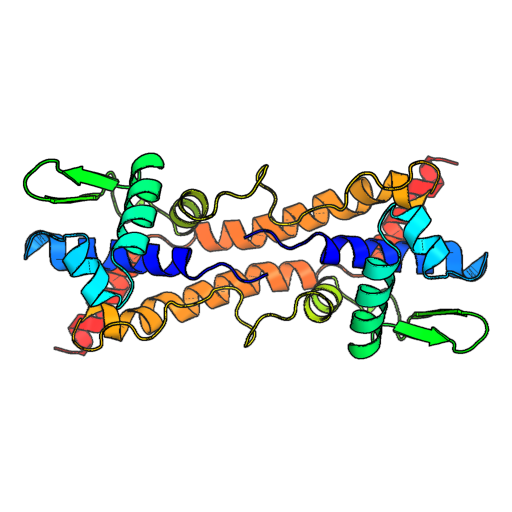SLSSCCSRPPDDVNFPDDDDPQFDCVDPCRVCVCVVPVVVRVVVVVVVSVVRRVGTSVNSVVVVVVVVVVVD/DDDDCLLVLLLQLLLVCVVCVVPDADALVNSCVVVVHDSVSSVVLVVLCVVLVQWDFDPDVTHIGGRDDQQPAWSLSSCCSRPPDDVNFPDDDDPQFDCVDPCSVCVCVVPVVVRVVVVVVVSVVRRVGTSVNSVVVVVVVVVVVD